Protein AF-A0A7S0TEA6-F1 (afdb_monomer_lite)

Radius of gyration: 38.06 Å; chains: 1; bounding box: 83×60×100 Å

pLDDT: mean 76.91, std 17.14, range [33.31, 94.44]

Secondary structure (DSSP, 8-state):
-----B-----SSTT----EEEEEEETSSGGG-EEEEEEEEEEEEEE--TTS--EEEEEEEEPTTSSS--EEEEEEEEETTEEEEEEEEE--TTS-PPPHHHHHHHHHHHHHHHHHHHHHHHHHHHHHHHHHHHHHHHHHHHHHHHHHHHHHHHHHHHHHHHHHHHHHHHH-TTTTT------PPPS--------

Organism: NCBI:txid267567

Structure (mmCIF, N/CA/C/O backbone):
data_AF-A0A7S0TEA6-F1
#
_entry.id   AF-A0A7S0TEA6-F1
#
loop_
_atom_site.group_PDB
_atom_site.id
_atom_site.type_symbol
_atom_site.label_atom_id
_atom_site.label_alt_id
_atom_site.label_comp_id
_atom_site.label_asym_id
_atom_site.label_entity_id
_atom_site.label_seq_id
_atom_site.pdbx_PDB_ins_code
_atom_site.Cartn_x
_atom_site.Cartn_y
_atom_site.Cartn_z
_atom_site.occupancy
_atom_site.B_iso_or_equiv
_atom_site.auth_seq_id
_atom_site.auth_comp_id
_atom_site.auth_asym_id
_atom_site.auth_atom_id
_atom_site.pdbx_PDB_model_num
ATOM 1 N N . PHE A 1 1 ? 2.518 -8.206 6.504 1.00 40.09 1 PHE A N 1
ATOM 2 C CA . PHE A 1 1 ? 1.085 -8.523 6.423 1.00 40.09 1 PHE A CA 1
ATOM 3 C C . PHE A 1 1 ? 0.880 -9.404 5.199 1.00 40.09 1 PHE A C 1
ATOM 5 O O . PHE A 1 1 ? 1.393 -9.066 4.139 1.00 40.09 1 PHE A O 1
ATOM 12 N N . ARG A 1 2 ? 0.255 -10.574 5.345 1.00 33.31 2 ARG A N 1
ATOM 13 C CA . ARG A 1 2 ? -0.254 -11.345 4.205 1.00 33.31 2 ARG A CA 1
ATOM 14 C C . ARG A 1 2 ? -1.768 -11.294 4.356 1.00 33.31 2 ARG A C 1
ATOM 16 O O . ARG A 1 2 ? -2.292 -12.022 5.190 1.00 33.31 2 ARG A O 1
ATOM 23 N N . SER A 1 3 ? -2.429 -10.375 3.657 1.00 37.34 3 SER A N 1
ATOM 24 C CA . SER A 1 3 ? -3.865 -10.510 3.438 1.00 37.34 3 SER A CA 1
ATOM 25 C C . SER A 1 3 ? -4.054 -11.758 2.587 1.00 37.34 3 SER A C 1
ATOM 27 O O . SER A 1 3 ? -3.401 -11.929 1.557 1.00 37.34 3 SER A O 1
ATOM 29 N N . PHE A 1 4 ? -4.887 -12.668 3.065 1.00 43.47 4 PHE A N 1
ATOM 30 C CA . PHE A 1 4 ? -5.423 -13.734 2.241 1.00 43.47 4 PHE A CA 1
ATOM 31 C C . PHE A 1 4 ? -6.874 -13.347 2.015 1.00 43.47 4 PHE A C 1
ATOM 33 O O . PHE A 1 4 ? -7.636 -13.277 2.978 1.00 43.47 4 PHE A O 1
ATOM 40 N N . LEU A 1 5 ? -7.201 -13.016 0.769 1.00 41.78 5 LEU A N 1
ATOM 41 C CA . LEU A 1 5 ? -8.582 -12.906 0.336 1.00 41.78 5 LEU A CA 1
ATOM 42 C C . LEU A 1 5 ? -9.139 -14.326 0.370 1.00 41.78 5 LEU A C 1
ATOM 44 O O . LEU A 1 5 ? -8.645 -15.203 -0.344 1.00 41.78 5 LEU A O 1
ATOM 48 N N . VAL A 1 6 ? -10.067 -14.583 1.285 1.00 42.97 6 VAL A N 1
ATOM 49 C CA . VAL A 1 6 ? -10.737 -15.881 1.371 1.00 42.97 6 VAL A CA 1
ATOM 50 C C . VAL A 1 6 ? -12.059 -15.737 0.638 1.00 42.97 6 VAL A C 1
ATOM 52 O O . VAL A 1 6 ? -12.936 -15.011 1.093 1.00 42.97 6 VAL A O 1
ATOM 55 N N . ALA A 1 7 ? -12.183 -16.418 -0.501 1.00 40.31 7 ALA A N 1
ATOM 56 C CA . ALA A 1 7 ? -13.473 -16.625 -1.140 1.00 40.31 7 ALA A CA 1
ATOM 57 C C . ALA A 1 7 ? -14.311 -17.538 -0.233 1.00 40.31 7 ALA A C 1
ATOM 59 O O . ALA A 1 7 ? -13.861 -18.628 0.130 1.00 40.31 7 ALA A O 1
ATOM 60 N N . ALA A 1 8 ? -15.495 -17.084 0.175 1.00 45.00 8 ALA A N 1
ATOM 61 C CA . ALA A 1 8 ? -16.438 -17.924 0.898 1.00 45.00 8 ALA A CA 1
ATOM 62 C C . ALA A 1 8 ? -17.080 -18.914 -0.090 1.00 45.00 8 ALA A C 1
ATOM 64 O O . ALA A 1 8 ? -17.825 -18.513 -0.978 1.00 45.00 8 ALA A O 1
ATOM 65 N N . GLU A 1 9 ? -16.778 -20.207 0.042 1.00 40.62 9 GLU A N 1
ATOM 66 C CA . GLU A 1 9 ? -17.537 -21.261 -0.635 1.00 40.62 9 GLU A CA 1
ATOM 67 C C . GLU A 1 9 ? -18.823 -21.538 0.155 1.00 40.62 9 GLU A C 1
ATOM 69 O O . GLU A 1 9 ? -18.768 -22.077 1.262 1.00 40.62 9 GLU A O 1
ATOM 74 N N . GLY A 1 10 ? -19.974 -21.206 -0.435 1.00 43.69 10 GLY A N 1
ATOM 75 C CA . GLY A 1 10 ? -21.256 -21.819 -0.086 1.00 43.69 10 GLY A CA 1
ATOM 76 C C . GLY A 1 10 ? -22.375 -20.870 0.340 1.00 43.69 10 GLY A C 1
ATOM 77 O O . GLY A 1 10 ? -22.598 -20.673 1.530 1.00 43.69 10 GLY A O 1
ATOM 78 N N . SER A 1 11 ? -23.174 -20.433 -0.631 1.00 41.59 11 SER A N 1
ATOM 79 C CA . SER A 1 11 ? -24.639 -20.384 -0.532 1.00 41.59 11 SER A CA 1
ATOM 80 C C . SER A 1 11 ? -25.215 -20.284 -1.943 1.00 41.59 11 SER A C 1
ATOM 82 O O . SER A 1 11 ? -24.703 -19.520 -2.752 1.00 41.59 11 SER A O 1
ATOM 84 N N . ASP A 1 12 ? -26.234 -21.094 -2.236 1.00 50.62 12 ASP A N 1
ATOM 85 C CA . ASP A 1 12 ? -26.937 -21.214 -3.524 1.00 50.62 12 ASP A CA 1
ATOM 86 C C . ASP A 1 12 ? -27.771 -19.960 -3.880 1.00 50.62 12 ASP A C 1
ATOM 88 O O . ASP A 1 12 ? -28.962 -20.053 -4.173 1.00 50.62 12 ASP A O 1
ATOM 92 N N . GLU A 1 13 ? -27.158 -18.780 -3.853 1.00 47.91 13 GLU A N 1
ATOM 93 C CA . GLU A 1 13 ? -27.687 -17.555 -4.451 1.00 47.91 13 GLU A CA 1
ATOM 94 C C . GLU A 1 13 ? -26.556 -16.930 -5.279 1.00 47.91 13 GLU A C 1
ATOM 96 O O . GLU A 1 13 ? -25.477 -16.626 -4.771 1.00 47.91 13 GLU A O 1
ATOM 101 N N . GLU A 1 14 ? -26.771 -16.850 -6.593 1.00 47.19 14 GLU A N 1
ATOM 102 C CA . GLU A 1 14 ? -25.860 -16.204 -7.536 1.00 47.19 14 GLU A CA 1
ATOM 103 C C . GLU A 1 14 ? -25.646 -14.739 -7.091 1.00 47.19 14 GLU A C 1
ATOM 105 O O . GLU A 1 14 ? -26.607 -13.978 -7.040 1.00 47.19 14 GLU A O 1
ATOM 110 N N . ASP A 1 15 ? -24.390 -14.387 -6.774 1.00 44.16 15 ASP A N 1
ATOM 111 C CA . ASP A 1 15 ? -23.823 -13.028 -6.604 1.00 44.16 15 ASP A CA 1
ATOM 112 C C . ASP A 1 15 ? -23.515 -12.437 -5.205 1.00 44.16 15 ASP A C 1
ATOM 114 O O . ASP A 1 15 ? -23.199 -11.254 -5.138 1.00 44.16 15 ASP A O 1
ATOM 118 N N . ASP A 1 16 ? -23.404 -13.208 -4.115 1.00 46.94 16 ASP A N 1
ATOM 119 C CA . ASP A 1 16 ? -22.869 -12.666 -2.838 1.00 46.94 16 ASP A CA 1
ATOM 120 C C . ASP A 1 16 ? -21.504 -13.263 -2.437 1.00 46.94 16 ASP A C 1
ATOM 122 O O . ASP A 1 16 ? -21.322 -13.877 -1.382 1.00 46.94 16 ASP A O 1
ATOM 126 N N . VAL A 1 17 ? -20.478 -13.053 -3.272 1.00 50.31 17 VAL A N 1
ATOM 127 C CA . VAL A 1 17 ? -19.085 -13.243 -2.830 1.00 50.31 17 VAL A CA 1
ATOM 128 C C . VAL A 1 17 ? -18.689 -12.045 -1.968 1.00 50.31 17 VAL A C 1
ATOM 130 O O . VAL A 1 17 ? -18.215 -11.029 -2.469 1.00 50.31 17 VAL A O 1
ATOM 133 N N . VAL A 1 18 ? -18.862 -12.160 -0.650 1.00 58.41 18 VAL A N 1
ATOM 134 C CA . VAL A 1 18 ? -18.347 -11.153 0.287 1.00 58.41 18 VAL A CA 1
ATOM 135 C C . VAL A 1 18 ? -16.835 -11.321 0.391 1.00 58.41 18 VAL A C 1
ATOM 137 O O . VAL A 1 18 ? -16.339 -12.265 1.011 1.00 58.41 18 VAL A O 1
ATOM 140 N N . GLU A 1 19 ? -16.088 -10.411 -0.231 1.00 65.69 19 GLU A N 1
ATOM 141 C CA . GLU A 1 19 ? -14.635 -10.377 -0.121 1.00 65.69 19 GLU A CA 1
ATOM 142 C C . GLU A 1 19 ? -14.231 -10.204 1.355 1.00 65.69 19 GLU A C 1
ATOM 144 O O . GLU A 1 19 ? -14.609 -9.249 2.037 1.00 65.69 19 GLU A O 1
ATOM 149 N N . GLY A 1 20 ? -13.510 -11.191 1.888 1.00 74.88 20 GLY A N 1
ATOM 150 C CA . GLY A 1 20 ? -13.099 -11.243 3.287 1.00 74.88 20 GLY A CA 1
ATOM 151 C C . GLY A 1 20 ? -11.593 -11.083 3.446 1.00 74.88 20 GLY A C 1
ATOM 152 O O . GLY A 1 20 ? -10.808 -11.575 2.634 1.00 74.88 20 GLY A O 1
ATOM 153 N N . ALA A 1 21 ? -11.176 -10.451 4.538 1.00 83.06 21 ALA A N 1
ATOM 154 C CA . ALA A 1 21 ? -9.780 -10.335 4.931 1.00 83.06 21 ALA A CA 1
ATOM 155 C C . ALA A 1 21 ? -9.561 -10.912 6.333 1.00 83.06 21 ALA A C 1
ATOM 157 O O . ALA A 1 21 ? -10.417 -10.852 7.208 1.00 83.06 21 ALA A O 1
ATOM 158 N N . LEU A 1 22 ? -8.372 -11.464 6.564 1.00 86.06 22 LEU A N 1
ATOM 159 C CA . LEU A 1 22 ? -7.955 -11.958 7.874 1.00 86.06 22 LEU A CA 1
ATOM 160 C C . LEU A 1 22 ? -6.719 -11.189 8.326 1.00 86.06 22 LEU A C 1
ATOM 162 O O . LEU A 1 22 ? -5.684 -11.216 7.654 1.00 86.06 22 LEU A O 1
ATOM 166 N N . MET A 1 23 ? -6.798 -10.539 9.485 1.00 86.69 23 MET A N 1
ATOM 167 C CA . MET A 1 23 ? -5.621 -10.004 10.159 1.00 86.69 23 MET A CA 1
ATOM 168 C C . MET A 1 23 ? -5.128 -11.014 11.191 1.00 86.69 23 MET A C 1
ATOM 170 O O . MET A 1 23 ? -5.863 -11.455 12.066 1.00 86.69 23 MET A O 1
ATOM 174 N N . VAL A 1 24 ? -3.837 -11.335 11.130 1.00 89.50 24 VAL A N 1
ATOM 175 C CA . VAL A 1 24 ? -3.177 -12.180 12.128 1.00 89.50 24 VAL A CA 1
ATOM 176 C C . VAL A 1 24 ? -2.095 -11.369 12.818 1.00 89.50 24 VAL A C 1
ATOM 178 O O . VAL A 1 24 ? -1.150 -10.915 12.168 1.00 89.50 24 VAL A O 1
ATOM 181 N N . MET A 1 25 ? -2.208 -11.200 14.136 1.00 87.44 25 MET A N 1
ATOM 182 C CA . MET A 1 25 ? -1.251 -10.408 14.904 1.00 87.44 25 MET A CA 1
ATOM 183 C C . MET A 1 25 ? -0.902 -11.051 16.245 1.00 87.44 25 MET A C 1
ATOM 185 O O . MET A 1 25 ? -1.748 -11.601 16.949 1.00 87.44 25 MET A O 1
ATOM 189 N N . LYS A 1 26 ? 0.379 -10.978 16.616 1.00 86.06 26 LYS A N 1
ATOM 190 C CA . LYS A 1 26 ? 0.853 -11.383 17.943 1.00 86.06 26 LYS A CA 1
ATOM 191 C C . LYS A 1 26 ? 0.300 -10.424 18.999 1.00 86.06 26 LYS A C 1
ATOM 193 O O . LYS A 1 26 ? 0.273 -9.225 18.751 1.00 86.06 26 LYS A O 1
ATOM 198 N N . MET A 1 27 ? -0.052 -10.936 20.179 1.00 87.56 27 MET A N 1
ATOM 199 C CA . MET A 1 27 ? -0.657 -10.185 21.295 1.00 87.56 27 MET A CA 1
ATOM 200 C C . MET A 1 27 ? -2.113 -9.763 21.083 1.00 87.56 27 MET A C 1
ATOM 202 O O . MET A 1 27 ? -2.674 -9.135 21.974 1.00 87.56 27 MET A O 1
ATOM 206 N N . LEU A 1 28 ? -2.718 -10.110 19.944 1.00 87.19 28 LEU A N 1
ATOM 207 C CA . LEU A 1 28 ? -4.145 -9.900 19.718 1.00 87.19 28 LEU A CA 1
ATOM 208 C C . LEU A 1 28 ? -4.994 -10.993 20.379 1.00 87.19 28 LEU A C 1
ATOM 210 O O . LEU A 1 28 ? -6.088 -10.710 20.838 1.00 87.19 28 LEU A O 1
ATOM 214 N N . GLY A 1 29 ? -4.474 -12.221 20.455 1.00 84.62 29 GLY A N 1
ATOM 215 C CA . GLY A 1 29 ? -5.158 -13.340 21.096 1.00 84.62 29 GLY A CA 1
ATOM 216 C C . GLY A 1 29 ? -4.854 -13.448 22.588 1.00 84.62 29 GLY A C 1
ATOM 217 O O . GLY A 1 29 ? -3.884 -12.876 23.099 1.00 84.62 29 GLY A O 1
ATOM 218 N N . ASP A 1 30 ? -5.650 -14.265 23.273 1.00 80.62 30 ASP A N 1
ATOM 219 C CA . ASP A 1 30 ? -5.529 -14.481 24.712 1.00 80.62 30 ASP A CA 1
ATOM 220 C C . ASP A 1 30 ? -4.130 -14.953 25.132 1.00 80.62 30 ASP A C 1
ATOM 222 O O . ASP A 1 30 ? -3.440 -15.700 24.427 1.00 80.62 30 ASP A O 1
ATOM 226 N N . PHE A 1 31 ? -3.713 -14.535 26.330 1.00 80.19 31 PHE A N 1
ATOM 227 C CA . PHE A 1 31 ? -2.440 -14.924 26.951 1.00 80.19 31 PHE A CA 1
ATOM 228 C C . PHE A 1 31 ? -1.195 -14.607 26.099 1.00 80.19 31 PHE A C 1
ATOM 230 O O . PHE A 1 31 ? -0.211 -15.347 26.119 1.00 80.19 31 PHE A O 1
ATOM 237 N N . GLY A 1 32 ? -1.228 -13.510 25.333 1.00 78.69 32 GLY A N 1
ATOM 238 C CA . GLY A 1 32 ? -0.095 -13.062 24.513 1.00 78.69 32 GLY A CA 1
ATOM 239 C C . GLY A 1 32 ? 0.167 -13.933 23.280 1.00 78.69 32 GLY A C 1
ATOM 240 O O . GLY A 1 32 ? 1.256 -13.888 22.699 1.00 78.69 32 GLY A O 1
ATOM 241 N N . ARG A 1 33 ? -0.816 -14.747 22.882 1.00 87.81 33 ARG A N 1
ATOM 242 C CA . ARG A 1 33 ? -0.759 -15.574 21.675 1.00 87.81 33 ARG A CA 1
ATOM 243 C C . ARG A 1 33 ? -1.083 -14.741 20.433 1.00 87.81 33 ARG A C 1
ATOM 245 O O . ARG A 1 33 ? -1.339 -13.538 20.496 1.00 87.81 33 ARG A O 1
ATOM 252 N N . TYR A 1 34 ? -1.011 -15.381 19.273 1.00 89.31 34 TYR A N 1
ATOM 253 C CA . TYR A 1 34 ? -1.529 -14.789 18.045 1.00 89.31 34 TYR A CA 1
ATOM 254 C C . TYR A 1 34 ? -3.056 -14.759 18.099 1.00 89.31 34 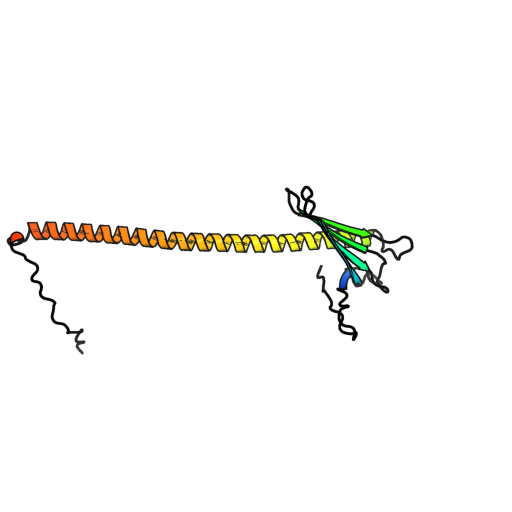TYR A C 1
ATOM 256 O O . TYR A 1 34 ? -3.675 -15.746 18.489 1.00 89.31 34 TYR A O 1
ATOM 264 N N . GLY A 1 35 ? -3.633 -13.624 17.718 1.00 88.31 35 GLY A N 1
ATOM 265 C CA . GLY A 1 35 ? -5.060 -13.473 17.467 1.00 88.31 35 GLY A CA 1
ATOM 266 C C . GLY A 1 35 ? -5.315 -13.438 15.969 1.00 88.31 35 GLY A C 1
ATOM 267 O O . GLY A 1 35 ? -4.468 -12.975 15.198 1.00 88.31 35 GLY A O 1
ATOM 268 N N . ILE A 1 36 ? -6.473 -13.959 15.585 1.00 89.31 36 ILE A N 1
ATOM 269 C CA . ILE A 1 36 ? -6.994 -13.911 14.224 1.00 89.31 36 ILE A CA 1
ATOM 270 C C . ILE A 1 36 ? -8.231 -13.025 14.269 1.00 89.31 36 ILE A C 1
ATOM 272 O O . ILE A 1 36 ? -9.178 -13.348 14.983 1.00 89.31 36 ILE A O 1
ATOM 276 N N . GLU A 1 37 ? -8.192 -11.928 13.524 1.00 90.88 37 GLU A N 1
ATOM 277 C CA . GLU A 1 37 ? -9.309 -11.015 13.335 1.00 90.88 37 GLU A CA 1
ATOM 278 C C . GLU A 1 37 ? -9.923 -11.248 11.953 1.00 90.88 37 GLU A C 1
ATOM 280 O O . GLU A 1 37 ? -9.272 -10.952 10.942 1.00 90.88 37 GLU A O 1
ATOM 285 N N . PRO A 1 38 ? -11.143 -11.797 11.880 1.00 89.38 38 PRO A N 1
ATOM 286 C CA . PRO A 1 38 ? -11.892 -11.854 10.638 1.00 89.38 38 PRO A CA 1
ATOM 287 C C . PRO A 1 38 ? -12.468 -10.473 10.315 1.00 89.38 38 PRO A C 1
ATOM 289 O O . PRO A 1 38 ? -13.053 -9.809 11.170 1.00 89.38 38 PRO A O 1
ATOM 292 N N . MET A 1 39 ? -12.314 -10.048 9.069 1.00 89.38 39 MET A N 1
ATOM 293 C CA . MET A 1 39 ? -12.804 -8.774 8.559 1.00 89.38 39 MET A CA 1
ATOM 294 C C . MET A 1 39 ? -13.562 -9.007 7.250 1.00 89.38 39 MET A C 1
ATOM 296 O O . MET A 1 39 ? -13.194 -9.878 6.462 1.00 89.38 39 MET A O 1
ATOM 300 N N . CYS A 1 40 ? -14.604 -8.226 7.005 1.00 89.12 40 CYS A N 1
ATOM 301 C CA . CYS A 1 40 ? -15.278 -8.152 5.716 1.00 89.12 40 CYS A CA 1
ATOM 302 C C . CYS A 1 40 ? -14.902 -6.857 5.009 1.00 89.12 40 CYS A C 1
ATOM 304 O O . CYS A 1 40 ? -14.712 -5.817 5.645 1.00 89.12 40 CYS A O 1
ATOM 306 N N . PHE A 1 41 ? -14.790 -6.927 3.689 1.00 88.06 41 PHE A N 1
ATOM 307 C CA . PHE A 1 41 ? -14.751 -5.742 2.856 1.00 88.06 41 PHE A CA 1
ATOM 308 C C . PHE A 1 41 ? -16.004 -4.901 3.106 1.00 88.06 41 PHE A C 1
ATOM 310 O O . PHE A 1 41 ? -17.104 -5.437 3.262 1.00 88.06 41 PHE A O 1
ATOM 317 N N . SER A 1 42 ? -15.823 -3.585 3.173 1.00 86.62 42 SER A N 1
ATOM 318 C CA . SER A 1 42 ? -16.931 -2.659 3.352 1.00 86.62 42 SER A CA 1
ATOM 319 C C . SER A 1 42 ? -17.191 -1.814 2.126 1.00 86.62 42 SER A C 1
ATOM 321 O O . SER A 1 42 ? -18.318 -1.767 1.648 1.00 86.62 42 SER A O 1
ATOM 323 N N . TYR A 1 43 ? -16.183 -1.063 1.700 1.00 86.69 43 TYR A N 1
ATOM 324 C CA . TYR A 1 43 ? -16.293 -0.139 0.590 1.00 86.69 43 TYR A CA 1
ATOM 325 C C . TYR A 1 43 ? -14.910 0.172 0.039 1.00 86.69 43 TYR A C 1
ATOM 327 O O . TYR A 1 43 ? -13.892 0.094 0.737 1.00 86.69 43 TYR A O 1
ATOM 335 N N . GLU A 1 44 ? -14.923 0.581 -1.216 1.00 87.19 44 GLU A N 1
ATOM 336 C CA . GLU A 1 44 ? -13.792 1.118 -1.943 1.00 87.19 44 GLU A CA 1
ATOM 337 C C . GLU A 1 44 ? -14.234 2.463 -2.519 1.00 87.19 44 GLU A C 1
ATOM 339 O O . GLU A 1 44 ? -15.337 2.583 -3.055 1.00 87.19 44 GLU A O 1
ATOM 344 N N . LEU A 1 45 ? -13.413 3.487 -2.320 1.00 84.94 45 LEU A N 1
ATOM 345 C CA . LEU A 1 45 ? -13.618 4.823 -2.861 1.00 84.94 45 LEU A CA 1
ATOM 346 C C . LEU A 1 45 ? -12.418 5.155 -3.739 1.00 84.94 45 LEU A C 1
ATOM 348 O O . LEU A 1 45 ? -11.273 5.105 -3.283 1.00 84.94 45 LEU A O 1
ATOM 352 N N . GLU A 1 46 ? -12.706 5.505 -4.984 1.00 82.00 46 GLU A N 1
ATOM 353 C CA . GLU A 1 46 ? -11.759 6.090 -5.923 1.00 82.00 46 GLU A CA 1
ATOM 354 C C . GLU A 1 46 ? -12.247 7.498 -6.232 1.00 82.00 46 GLU A C 1
ATOM 356 O O . GLU A 1 46 ? -13.271 7.681 -6.889 1.00 82.00 46 GLU A O 1
ATOM 361 N N . GLU A 1 47 ? -11.547 8.490 -5.691 1.00 70.19 47 GLU A N 1
ATOM 362 C CA . GLU A 1 47 ? -11.829 9.894 -5.964 1.00 70.19 47 GLU A CA 1
ATOM 363 C C . GLU A 1 47 ? -10.838 10.384 -7.027 1.00 70.19 47 GLU A C 1
ATOM 365 O O . GLU A 1 47 ? -9.647 10.573 -6.765 1.00 70.19 47 GLU A O 1
ATOM 370 N N . GLU A 1 48 ? -11.353 10.542 -8.248 1.00 59.94 48 GLU A N 1
ATOM 371 C CA . GLU A 1 48 ? -10.721 11.262 -9.355 1.00 59.94 48 GLU A CA 1
ATOM 372 C C . GLU A 1 48 ? -11.429 12.618 -9.510 1.00 59.94 48 GLU A C 1
ATOM 374 O O . GLU A 1 48 ? -12.282 12.788 -10.382 1.00 59.94 48 GLU A O 1
ATOM 379 N N . GLU A 1 49 ? -11.132 13.588 -8.644 1.00 60.28 49 GLU A N 1
ATOM 380 C CA . GLU A 1 49 ? -11.496 14.982 -8.932 1.00 60.28 49 GLU A CA 1
ATOM 381 C C . GLU A 1 49 ? -10.408 15.616 -9.813 1.00 60.28 49 GLU A C 1
ATOM 383 O O . GLU A 1 49 ? -9.219 15.403 -9.588 1.00 60.28 49 GLU A O 1
ATOM 388 N N . GLU A 1 50 ? -10.809 16.375 -10.845 1.00 57.78 50 GLU A N 1
ATOM 389 C CA . GLU A 1 50 ? -9.916 16.892 -11.906 1.00 57.78 50 GLU A CA 1
ATOM 390 C C . GLU A 1 50 ? -8.736 17.747 -11.392 1.00 57.78 50 GLU A C 1
ATOM 392 O O . GLU A 1 50 ? -7.762 17.914 -12.128 1.00 57.78 50 GLU A O 1
ATOM 397 N N . ASP A 1 51 ? -8.792 18.236 -10.147 1.00 60.28 51 ASP A N 1
ATOM 398 C CA . ASP A 1 51 ? -7.774 19.093 -9.523 1.00 60.28 51 ASP A CA 1
ATOM 399 C C . ASP A 1 51 ? -7.164 18.531 -8.214 1.00 60.28 51 ASP A C 1
ATOM 401 O O . ASP A 1 51 ? -6.234 19.145 -7.685 1.00 60.28 51 ASP A O 1
ATOM 405 N N . ASP A 1 52 ? -7.615 17.373 -7.710 1.00 61.53 52 ASP A N 1
ATOM 406 C CA . ASP A 1 52 ? -7.147 16.797 -6.435 1.00 61.53 52 ASP A CA 1
ATOM 407 C C . ASP A 1 52 ? -6.303 15.518 -6.632 1.00 61.53 52 ASP A C 1
ATOM 409 O O . ASP A 1 52 ? -6.429 14.806 -7.635 1.00 61.53 52 ASP A O 1
ATOM 413 N N . PRO A 1 53 ? -5.376 15.213 -5.702 1.00 62.78 53 PRO A N 1
ATOM 414 C CA . PRO A 1 53 ? -4.528 14.035 -5.808 1.00 62.78 53 PRO A CA 1
ATOM 415 C C . PRO A 1 53 ? -5.375 12.761 -5.789 1.00 62.78 53 PRO A C 1
ATOM 417 O O . PRO A 1 53 ? -6.207 12.570 -4.901 1.00 62.78 53 PRO A O 1
ATOM 420 N N . MET A 1 54 ? -5.105 11.866 -6.750 1.00 64.06 54 MET A N 1
ATOM 421 C CA . MET A 1 54 ? -5.741 10.550 -6.846 1.00 64.06 54 MET A CA 1
ATOM 422 C C . MET A 1 54 ? -5.722 9.875 -5.475 1.00 64.06 54 MET A C 1
ATOM 424 O O . MET A 1 54 ? -4.654 9.487 -4.975 1.00 64.06 54 MET A O 1
ATOM 428 N N . THR A 1 55 ? -6.911 9.734 -4.896 1.00 77.44 55 THR A N 1
ATOM 429 C CA . THR A 1 55 ? -7.098 9.127 -3.586 1.00 77.44 55 THR A CA 1
ATOM 430 C C . THR A 1 55 ? -7.827 7.811 -3.766 1.00 77.44 55 THR A C 1
ATOM 432 O O . THR A 1 55 ? -8.973 7.755 -4.206 1.00 77.44 55 THR A O 1
ATOM 435 N N . HIS A 1 56 ? -7.137 6.731 -3.417 1.00 86.81 56 HIS A N 1
ATOM 436 C CA . HIS A 1 56 ? -7.689 5.388 -3.430 1.00 86.81 56 HIS A CA 1
ATOM 437 C C . HIS A 1 56 ? -7.839 4.901 -1.995 1.00 86.81 56 HIS A C 1
ATOM 439 O O . HIS A 1 56 ? -6.872 4.868 -1.225 1.00 86.81 56 HIS A O 1
ATOM 445 N N . CYS A 1 57 ? -9.053 4.530 -1.618 1.00 88.75 57 CYS A N 1
ATOM 446 C CA . CYS A 1 57 ? -9.388 4.167 -0.258 1.00 88.75 57 CYS A CA 1
ATOM 447 C C . CYS A 1 57 ? -10.135 2.838 -0.206 1.00 88.75 57 CYS A C 1
ATOM 449 O O . CYS A 1 57 ? -11.167 2.682 -0.839 1.00 88.75 57 CYS A O 1
ATOM 451 N N . VAL A 1 58 ? -9.680 1.928 0.652 1.00 90.62 58 VAL A N 1
ATOM 452 C CA . VAL A 1 58 ? -10.324 0.635 0.905 1.00 90.62 58 VAL A CA 1
ATOM 453 C C . VAL A 1 58 ? -10.576 0.480 2.398 1.00 90.62 58 VAL A C 1
ATOM 455 O O . VAL A 1 58 ? -9.659 0.658 3.204 1.00 90.62 58 VAL A O 1
ATOM 458 N N . ALA A 1 59 ? -11.796 0.116 2.783 1.00 91.69 59 ALA A N 1
ATOM 459 C CA . ALA A 1 59 ? -12.175 -0.079 4.178 1.00 91.69 59 ALA A CA 1
ATOM 460 C C . ALA A 1 59 ? -12.708 -1.487 4.456 1.00 91.69 59 ALA A C 1
ATOM 462 O O . ALA A 1 59 ? -13.415 -2.087 3.644 1.00 91.69 59 ALA A O 1
ATOM 463 N N . TYR A 1 60 ? -12.390 -1.989 5.648 1.00 92.31 60 TYR A N 1
ATOM 464 C CA . TYR A 1 60 ? -12.811 -3.293 6.144 1.00 92.31 60 TYR A CA 1
ATOM 465 C C . TYR A 1 60 ? -13.466 -3.162 7.514 1.00 92.31 60 TYR A C 1
ATOM 467 O O . TYR A 1 60 ? -12.915 -2.512 8.400 1.00 92.31 60 TYR A O 1
ATOM 475 N N . HIS A 1 61 ? -14.583 -3.851 7.722 1.00 92.50 61 HIS A N 1
ATOM 476 C CA . HIS A 1 61 ? -15.223 -3.973 9.029 1.00 92.50 61 HIS A CA 1
ATOM 477 C C . HIS A 1 61 ? -14.825 -5.281 9.708 1.00 92.50 61 HIS A C 1
ATOM 479 O O . HIS A 1 61 ? -14.716 -6.326 9.071 1.00 92.50 61 HIS A O 1
ATOM 485 N N . THR A 1 62 ? -14.633 -5.254 11.022 1.00 92.25 62 THR A N 1
ATOM 486 C CA . THR A 1 62 ? -14.455 -6.476 11.818 1.00 92.25 62 THR A CA 1
ATOM 487 C C . THR A 1 62 ? -15.745 -7.289 11.865 1.00 92.25 62 THR A C 1
ATOM 489 O O . THR A 1 62 ? -16.827 -6.738 12.082 1.00 92.25 62 THR A O 1
ATOM 492 N N . LEU A 1 63 ? -15.633 -8.609 11.738 1.00 87.62 63 LEU A N 1
ATOM 493 C CA . LEU A 1 63 ? -16.766 -9.521 11.853 1.00 87.62 63 LEU A CA 1
ATOM 494 C C . LEU A 1 63 ? -17.035 -9.923 13.308 1.00 87.62 63 LEU A C 1
ATOM 496 O O . LEU A 1 63 ? -16.154 -9.945 14.173 1.00 87.62 63 LEU A O 1
ATOM 500 N N . LYS A 1 64 ? -18.286 -10.309 13.578 1.00 84.38 64 LYS A N 1
ATOM 501 C CA . LYS A 1 64 ? -18.702 -10.792 14.898 1.00 84.38 64 LYS A CA 1
ATOM 502 C C . LYS A 1 64 ? -17.850 -11.990 15.327 1.00 84.38 64 LYS A C 1
ATOM 504 O O . LYS A 1 64 ? -17.648 -12.928 14.564 1.00 84.38 64 LYS A O 1
ATOM 509 N N . GLY A 1 65 ? -17.415 -11.979 16.586 1.00 81.94 65 GLY A N 1
ATOM 510 C CA . GLY A 1 65 ? -16.542 -13.022 17.137 1.00 81.94 65 GLY A CA 1
ATOM 511 C C . GLY A 1 65 ? -15.047 -12.722 17.003 1.00 81.94 65 GLY A C 1
ATOM 512 O O . GLY A 1 65 ? -14.245 -13.515 17.490 1.00 81.94 65 GLY A O 1
ATOM 513 N N . GLY A 1 66 ? -14.678 -11.578 16.416 1.00 86.25 66 GLY A N 1
ATOM 514 C CA . GLY A 1 66 ? -13.322 -11.032 16.462 1.00 86.25 66 GLY A CA 1
ATOM 515 C C . GLY A 1 66 ? -12.896 -10.539 17.852 1.00 86.25 66 GLY A C 1
ATOM 516 O O . GLY A 1 66 ? -13.692 -10.542 18.802 1.00 86.25 66 GLY A O 1
ATOM 517 N N . HIS A 1 67 ? -11.635 -10.129 17.975 1.00 90.56 67 HIS A N 1
ATOM 518 C CA . HIS A 1 67 ? -11.006 -9.624 19.202 1.00 90.56 67 HIS A CA 1
ATOM 519 C C . HIS A 1 67 ? -11.383 -8.170 19.494 1.00 90.56 67 HIS A C 1
ATOM 521 O O . HIS A 1 67 ? -11.356 -7.764 20.656 1.00 90.56 67 HIS A O 1
ATOM 527 N N . PHE A 1 68 ? -11.760 -7.393 18.479 1.00 92.19 68 PHE A N 1
ATOM 528 C CA . PHE A 1 68 ? -12.268 -6.033 18.644 1.00 92.19 68 PHE A CA 1
ATOM 529 C C . PHE A 1 68 ? -13.390 -5.740 17.650 1.00 92.19 68 PHE A C 1
ATOM 531 O O . PHE A 1 68 ? -13.610 -6.489 16.706 1.00 92.19 68 PHE A O 1
ATOM 538 N N . ASP A 1 69 ? -14.121 -4.657 17.892 1.00 92.94 69 ASP A N 1
ATOM 539 C CA . ASP A 1 69 ? -15.128 -4.157 16.966 1.00 92.94 69 ASP A CA 1
ATOM 540 C C . ASP A 1 69 ? -14.607 -2.847 16.358 1.00 92.94 69 ASP A C 1
ATOM 542 O O . ASP A 1 69 ? -14.172 -1.954 17.089 1.00 92.94 69 ASP A O 1
ATOM 546 N N . GLY A 1 70 ? -14.612 -2.720 15.033 1.00 92.94 70 GLY A N 1
ATOM 547 C CA . GLY A 1 70 ? -14.107 -1.528 14.361 1.00 92.94 70 GLY A CA 1
ATOM 548 C C . GLY A 1 70 ? -14.081 -1.595 12.838 1.00 92.94 70 GLY A C 1
ATOM 549 O O . GLY A 1 70 ? -14.451 -2.590 12.217 1.00 92.94 70 GLY A O 1
ATOM 550 N N . GLU A 1 71 ? -13.610 -0.500 12.254 1.00 92.69 71 GLU A N 1
ATOM 551 C CA . GLU A 1 71 ? -13.302 -0.347 10.837 1.00 92.69 71 GLU A CA 1
ATOM 552 C C . GLU A 1 71 ? -11.798 -0.088 10.677 1.00 92.69 71 GLU A C 1
ATOM 554 O O . GLU A 1 71 ? -11.211 0.723 11.400 1.00 92.69 71 GLU A O 1
ATOM 559 N N . VAL A 1 72 ? -11.170 -0.775 9.726 1.00 92.94 72 VAL A N 1
ATOM 560 C CA . VAL A 1 72 ? -9.802 -0.511 9.281 1.00 92.94 72 VAL A CA 1
ATOM 561 C C . VAL A 1 72 ? -9.862 0.081 7.880 1.00 92.94 72 VAL A C 1
ATOM 563 O O . VAL A 1 72 ? -10.228 -0.603 6.927 1.00 92.94 72 VAL A O 1
ATOM 566 N N . LYS A 1 73 ? -9.470 1.347 7.762 1.00 93.00 73 LYS A N 1
ATOM 567 C CA . LYS A 1 73 ? -9.434 2.107 6.513 1.00 93.00 73 LYS A CA 1
ATOM 568 C C . LYS A 1 73 ? -7.993 2.262 6.039 1.00 93.00 73 LYS A C 1
ATOM 570 O O . LYS A 1 73 ? -7.129 2.701 6.799 1.00 93.00 73 LYS A O 1
ATOM 575 N N . PHE A 1 74 ? -7.745 1.928 4.782 1.00 91.88 74 PHE A N 1
ATOM 576 C CA . PHE A 1 74 ? -6.491 2.145 4.072 1.00 91.88 74 PHE A CA 1
ATOM 577 C C . PHE A 1 74 ? -6.724 3.233 3.035 1.00 91.88 74 PHE A C 1
ATOM 579 O O . PHE A 1 74 ? -7.548 3.048 2.152 1.00 91.88 74 PHE A O 1
ATOM 586 N N . ALA A 1 75 ? -6.009 4.346 3.129 1.00 91.19 75 ALA A N 1
ATOM 587 C CA . ALA A 1 75 ? -6.048 5.416 2.144 1.00 91.19 75 ALA A CA 1
ATOM 588 C C . ALA A 1 75 ? -4.658 5.601 1.532 1.00 91.19 75 ALA A C 1
ATOM 590 O O . ALA A 1 75 ? -3.641 5.615 2.233 1.00 91.19 75 ALA A O 1
ATOM 591 N N . LEU A 1 76 ? -4.630 5.705 0.212 1.00 89.75 76 LEU A N 1
ATOM 592 C CA . LEU A 1 76 ? -3.450 5.920 -0.602 1.00 89.75 76 LEU A CA 1
ATOM 593 C C . LEU A 1 76 ? -3.663 7.203 -1.383 1.00 89.75 76 LEU A C 1
ATOM 595 O O . LEU A 1 76 ? -4.609 7.300 -2.155 1.00 89.75 76 LEU A O 1
ATOM 599 N N . GLU A 1 77 ? -2.763 8.153 -1.192 1.00 88.38 77 GLU A N 1
ATOM 600 C CA . GLU A 1 77 ? -2.786 9.429 -1.895 1.00 88.38 77 GLU A CA 1
ATOM 601 C C . GLU A 1 77 ? -1.496 9.552 -2.702 1.00 88.38 77 GLU A C 1
ATOM 603 O O . GLU A 1 77 ? -0.388 9.379 -2.172 1.00 88.38 77 GLU A O 1
ATOM 608 N N . GLN A 1 78 ? -1.630 9.798 -4.004 1.00 84.06 78 GLN A N 1
ATOM 609 C CA . GLN A 1 78 ? -0.484 10.052 -4.865 1.00 84.06 78 GLN A CA 1
ATOM 610 C C . GLN A 1 78 ? -0.199 11.554 -4.923 1.00 84.06 78 GLN A C 1
ATOM 612 O O . GLN A 1 78 ? -0.939 12.312 -5.539 1.00 84.06 78 GLN A O 1
ATOM 617 N N . THR A 1 79 ? 0.917 11.969 -4.329 1.00 84.31 79 THR A N 1
ATOM 618 C CA . THR A 1 79 ? 1.392 13.356 -4.326 1.00 84.31 79 THR A CA 1
ATOM 619 C C . THR A 1 79 ? 2.582 13.533 -5.275 1.00 84.31 79 THR A C 1
ATOM 621 O O . THR A 1 79 ? 3.165 12.560 -5.766 1.00 84.31 79 THR A O 1
ATOM 624 N N . GLU A 1 80 ? 2.991 14.780 -5.533 1.00 81.31 80 GLU A N 1
ATOM 625 C CA . GLU A 1 80 ? 4.188 15.073 -6.342 1.00 81.31 80 GLU A CA 1
ATOM 626 C C . GLU A 1 80 ? 5.468 14.448 -5.756 1.00 81.31 80 GLU A C 1
ATOM 628 O O . GLU A 1 80 ? 6.372 14.042 -6.490 1.00 81.31 80 GLU A O 1
ATOM 633 N N . GLU A 1 81 ? 5.538 14.339 -4.427 1.00 82.62 81 GLU A N 1
ATOM 634 C CA . GLU A 1 81 ? 6.696 13.813 -3.699 1.00 82.62 81 GLU A CA 1
ATOM 635 C C . GLU A 1 81 ? 6.697 12.279 -3.588 1.00 82.62 81 GLU A C 1
ATOM 637 O O . GLU A 1 81 ? 7.743 11.676 -3.318 1.00 82.62 81 GLU A O 1
ATOM 642 N N . GLY A 1 82 ? 5.556 11.617 -3.812 1.00 83.38 82 GLY A N 1
ATOM 643 C CA . GLY A 1 82 ? 5.465 10.163 -3.760 1.00 83.38 82 GLY A CA 1
ATOM 644 C C . GLY A 1 82 ? 4.072 9.622 -3.457 1.00 83.38 82 GLY A C 1
ATOM 645 O O . GLY A 1 82 ? 3.062 10.139 -3.910 1.00 83.38 82 GLY A O 1
ATOM 646 N N . ILE A 1 83 ? 4.033 8.507 -2.727 1.00 84.88 83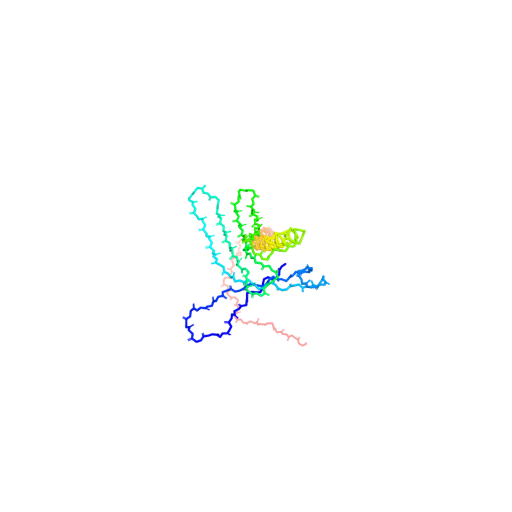 ILE A N 1
ATOM 647 C CA . ILE A 1 83 ? 2.787 7.859 -2.303 1.00 84.88 83 ILE A CA 1
ATOM 648 C C . ILE A 1 83 ? 2.701 7.993 -0.789 1.00 84.88 83 ILE A C 1
ATOM 650 O O . ILE A 1 83 ? 3.585 7.504 -0.076 1.00 84.88 83 ILE A O 1
ATOM 654 N N . VAL A 1 84 ? 1.637 8.625 -0.309 1.00 89.38 84 VAL A N 1
ATOM 655 C CA . VAL A 1 84 ? 1.310 8.716 1.111 1.00 89.38 84 VAL A CA 1
ATOM 656 C C . VAL A 1 84 ? 0.366 7.569 1.452 1.00 89.38 84 VAL A C 1
ATOM 658 O O . VAL A 1 84 ? -0.644 7.356 0.788 1.00 89.38 84 VAL A O 1
ATOM 661 N N . VAL A 1 85 ? 0.730 6.791 2.473 1.00 90.75 85 VAL A N 1
ATOM 662 C CA . VAL A 1 85 ? -0.072 5.665 2.965 1.00 90.75 85 VAL A CA 1
ATOM 663 C C . VAL A 1 85 ? -0.618 6.026 4.336 1.00 90.75 85 VAL A C 1
ATOM 665 O O . VAL A 1 85 ? 0.149 6.194 5.286 1.00 90.75 85 VAL A O 1
ATOM 668 N N . SER A 1 86 ? -1.937 6.075 4.444 1.00 92.12 86 SER A N 1
ATOM 669 C CA . SER A 1 86 ? -2.659 6.353 5.679 1.00 92.12 86 SER A CA 1
ATOM 670 C C . SER A 1 86 ? -3.465 5.125 6.083 1.00 92.12 86 SER A C 1
ATOM 672 O O . SER A 1 86 ? -4.221 4.573 5.290 1.00 92.12 86 SER A O 1
ATOM 674 N N . VAL A 1 87 ? -3.301 4.681 7.328 1.00 93.25 87 VAL A N 1
ATOM 675 C CA . VAL A 1 87 ? -4.087 3.583 7.904 1.00 93.25 87 VAL A CA 1
ATOM 676 C C . VAL A 1 87 ? -4.825 4.119 9.118 1.00 93.25 87 VAL A C 1
ATOM 678 O O . VAL A 1 87 ? -4.214 4.688 10.024 1.00 93.25 87 VAL A O 1
ATOM 681 N N . THR A 1 88 ? -6.140 3.950 9.145 1.00 94.44 88 THR A N 1
ATOM 682 C CA . THR A 1 88 ? -7.003 4.411 10.232 1.00 94.44 88 THR A CA 1
ATOM 683 C C . THR A 1 88 ? -7.736 3.224 10.832 1.00 94.44 88 THR A C 1
ATOM 685 O O . THR A 1 88 ? -8.335 2.432 10.116 1.00 94.44 88 THR A O 1
ATOM 688 N N . LEU A 1 89 ? -7.683 3.110 12.158 1.00 94.38 89 LEU A N 1
ATOM 689 C CA . LEU A 1 89 ? -8.492 2.172 12.928 1.00 94.38 89 LEU A CA 1
ATOM 690 C C . LEU A 1 89 ? -9.560 2.975 13.674 1.00 94.38 89 LEU A C 1
ATOM 692 O O . LEU A 1 89 ? -9.231 3.720 14.600 1.00 94.38 89 LEU A O 1
ATOM 696 N N . ALA A 1 90 ? -10.817 2.828 13.271 1.00 93.81 90 ALA A N 1
ATOM 697 C CA . ALA A 1 90 ? -11.962 3.457 13.914 1.00 93.81 90 ALA A CA 1
ATOM 698 C C . ALA A 1 90 ? -12.704 2.429 14.777 1.00 93.81 90 ALA A C 1
ATOM 700 O O . ALA A 1 90 ? -13.028 1.341 14.315 1.00 93.81 90 ALA A O 1
ATOM 701 N N . ILE A 1 91 ? -12.974 2.770 16.037 1.00 93.88 91 ILE A N 1
ATOM 702 C CA . ILE A 1 91 ? -13.691 1.899 16.980 1.00 93.88 91 ILE A CA 1
ATOM 703 C C . ILE A 1 91 ? -15.002 2.599 17.352 1.00 93.88 91 ILE A C 1
ATOM 705 O O . ILE A 1 91 ? -14.949 3.724 17.861 1.00 93.88 91 ILE A O 1
ATOM 709 N N . PRO A 1 92 ? -16.173 1.981 17.114 1.00 92.00 92 PRO A N 1
ATOM 710 C CA . PRO A 1 92 ? -17.452 2.583 17.452 1.00 92.00 92 PRO A CA 1
ATOM 711 C C . PRO A 1 92 ? -17.605 2.730 18.967 1.00 92.00 92 PRO A C 1
ATOM 713 O O . PRO A 1 92 ? -17.086 1.939 19.762 1.00 92.00 92 PRO A O 1
ATOM 716 N N . GLN A 1 93 ? -18.368 3.738 19.383 1.00 90.50 93 GLN A N 1
ATOM 717 C CA . GLN A 1 93 ? -18.649 3.958 20.796 1.00 90.50 93 GLN A CA 1
ATOM 718 C C . GLN A 1 93 ? -19.386 2.746 21.389 1.00 90.50 93 GLN A C 1
ATOM 720 O O . GLN A 1 93 ? -20.433 2.341 20.892 1.00 90.50 93 GLN A O 1
ATOM 725 N N . GLY A 1 94 ? -18.836 2.170 22.461 1.00 87.75 94 GLY A N 1
ATOM 726 C CA . GLY A 1 94 ? -19.388 0.970 23.101 1.00 87.75 94 GLY A CA 1
ATOM 727 C C . GLY A 1 94 ? -18.981 -0.359 22.451 1.00 87.75 94 GLY A C 1
ATOM 728 O O . GLY A 1 94 ? -19.371 -1.407 22.962 1.00 87.75 94 GLY A O 1
ATOM 729 N N . GLY A 1 95 ? -18.187 -0.336 21.374 1.00 88.62 95 GLY A N 1
ATOM 730 C CA . GLY A 1 95 ? -17.561 -1.529 20.804 1.00 88.62 95 GLY A CA 1
ATOM 731 C C . GLY A 1 95 ? -16.422 -2.070 21.674 1.00 88.62 95 GLY A C 1
ATOM 732 O O . GLY A 1 95 ? -15.869 -1.370 22.530 1.00 88.62 95 GLY A O 1
ATOM 733 N N . ARG A 1 96 ? -16.044 -3.331 21.455 1.00 90.94 96 ARG A N 1
ATOM 734 C CA . ARG A 1 96 ? -14.872 -3.935 22.099 1.00 90.94 96 ARG A CA 1
ATOM 735 C C . ARG A 1 96 ? -13.611 -3.284 21.544 1.00 90.94 96 ARG A C 1
ATOM 737 O O . ARG A 1 96 ? -13.299 -3.448 20.372 1.00 90.94 96 ARG A O 1
ATOM 744 N N . ALA A 1 97 ? -12.886 -2.555 22.384 1.00 91.25 97 ALA A N 1
ATOM 745 C CA . ALA A 1 97 ? -11.653 -1.881 21.996 1.00 91.25 97 ALA A CA 1
ATOM 746 C C . ALA A 1 97 ? -10.418 -2.701 22.415 1.00 91.25 97 ALA A C 1
ATOM 748 O O . ALA A 1 97 ? -10.359 -3.163 23.561 1.00 91.25 97 ALA A O 1
ATOM 749 N N . PRO A 1 98 ? -9.397 -2.844 21.552 1.00 90.56 98 PRO A N 1
ATOM 750 C CA . PRO A 1 98 ? -8.119 -3.386 21.972 1.00 90.56 98 PRO A CA 1
ATOM 751 C C . PRO A 1 98 ? -7.378 -2.364 22.856 1.00 90.56 98 PRO A C 1
ATOM 753 O O . PRO A 1 98 ? -7.639 -1.159 22.781 1.00 90.56 98 PRO A O 1
ATOM 756 N N . PRO A 1 99 ? -6.401 -2.802 23.672 1.00 91.00 99 PRO A N 1
ATOM 757 C CA . PRO A 1 99 ? -5.550 -1.884 24.421 1.00 91.00 99 PRO A CA 1
ATOM 758 C C . PRO A 1 99 ? -4.867 -0.872 23.492 1.00 91.00 99 PRO A C 1
ATOM 760 O O . PRO A 1 99 ? -4.361 -1.246 22.436 1.00 91.00 99 PRO A O 1
ATOM 763 N N . GLU A 1 100 ? -4.763 0.392 23.907 1.00 91.19 100 GLU A N 1
ATOM 764 C CA . GLU A 1 100 ? -4.238 1.483 23.065 1.00 91.19 100 GLU A CA 1
ATOM 765 C C . GLU A 1 100 ? -2.851 1.173 22.470 1.00 91.19 100 GLU A C 1
ATOM 767 O O . GLU A 1 100 ? -2.569 1.448 21.305 1.00 91.19 100 GLU A O 1
ATOM 772 N 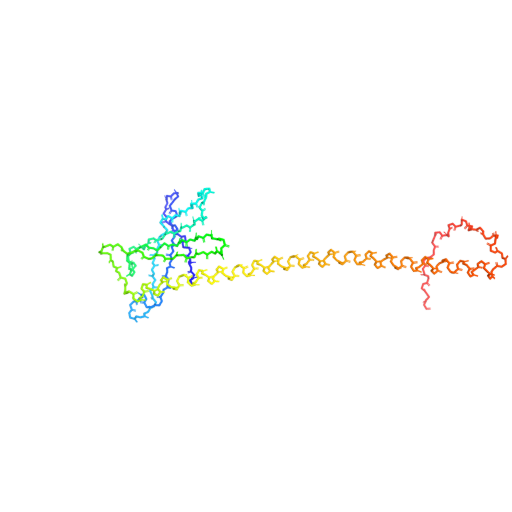N . ARG A 1 101 ? -1.980 0.531 23.257 1.00 91.50 101 ARG A N 1
ATOM 773 C CA . ARG A 1 101 ? -0.656 0.096 22.794 1.00 91.50 101 ARG A CA 1
ATOM 774 C C . ARG A 1 101 ? -0.742 -0.925 21.655 1.00 91.50 101 ARG A C 1
ATOM 776 O O . ARG A 1 101 ? 0.082 -0.876 20.745 1.00 91.50 101 ARG A O 1
ATOM 783 N N . LEU A 1 102 ? -1.701 -1.848 21.720 1.00 90.69 102 LEU A N 1
ATOM 784 C CA . LEU A 1 102 ? -1.931 -2.840 20.673 1.00 90.69 102 LEU A CA 1
ATOM 785 C C . LEU A 1 102 ? -2.524 -2.175 19.429 1.00 90.69 102 LEU A C 1
ATOM 787 O O . LEU A 1 102 ? -2.014 -2.408 18.342 1.00 90.69 102 LEU A O 1
ATOM 791 N N . ALA A 1 103 ? -3.504 -1.282 19.595 1.00 91.62 103 ALA A N 1
ATOM 792 C CA . ALA A 1 103 ? -4.089 -0.507 18.500 1.00 91.62 103 ALA A CA 1
ATOM 793 C C . ALA A 1 103 ? -3.022 0.276 17.712 1.00 91.62 103 ALA A C 1
ATOM 795 O O . ALA A 1 103 ? -2.937 0.177 16.489 1.00 91.62 103 ALA A O 1
ATOM 796 N N . LYS A 1 104 ? -2.130 0.987 18.417 1.00 93.00 104 LYS A N 1
ATOM 797 C CA . LYS A 1 104 ? -1.000 1.699 17.794 1.00 93.00 104 LYS A CA 1
ATOM 798 C C . LYS A 1 104 ? -0.059 0.749 17.056 1.00 93.00 104 LYS A C 1
ATOM 800 O O . LYS A 1 104 ? 0.366 1.048 15.945 1.00 93.00 104 LYS A O 1
ATOM 805 N N . ALA A 1 105 ? 0.253 -0.400 17.657 1.00 91.81 105 ALA A N 1
ATOM 806 C CA . ALA A 1 105 ? 1.106 -1.401 17.027 1.00 91.81 105 ALA A CA 1
ATOM 807 C C . ALA A 1 105 ? 0.459 -2.012 15.773 1.00 91.81 105 ALA A C 1
ATOM 809 O O . ALA A 1 105 ? 1.167 -2.271 14.802 1.00 91.81 105 ALA A O 1
ATOM 810 N N . MET A 1 106 ? -0.860 -2.234 15.782 1.00 91.00 106 MET A N 1
ATOM 811 C CA . MET A 1 106 ? -1.618 -2.735 14.632 1.00 91.00 106 MET A CA 1
ATOM 812 C C . MET A 1 106 ? -1.488 -1.779 13.454 1.00 91.00 106 MET A C 1
ATOM 814 O O . MET A 1 106 ? -1.012 -2.180 12.394 1.00 91.00 106 MET A O 1
ATOM 818 N N . VAL A 1 107 ? -1.839 -0.509 13.672 1.00 93.00 107 VAL A N 1
ATOM 819 C CA . VAL A 1 107 ? -1.785 0.528 12.636 1.00 93.00 107 VAL A CA 1
ATOM 820 C C . VAL A 1 107 ? -0.353 0.696 12.120 1.00 93.00 107 VAL A C 1
ATOM 822 O O . VAL A 1 107 ? -0.141 0.606 10.916 1.00 93.00 107 VAL A O 1
ATOM 825 N N . SER A 1 108 ? 0.650 0.815 13.003 1.00 92.50 108 SER A N 1
ATOM 826 C CA . SER A 1 108 ? 2.065 0.931 12.594 1.00 92.50 108 SER A CA 1
ATOM 827 C C . SER A 1 108 ? 2.513 -0.256 11.744 1.00 92.50 108 SER A C 1
ATOM 829 O O . SER A 1 108 ? 3.086 -0.078 10.673 1.00 92.50 108 SER A O 1
ATOM 831 N N . SER A 1 109 ? 2.205 -1.481 12.182 1.00 91.50 109 SER A N 1
ATOM 832 C CA . SER A 1 109 ? 2.625 -2.694 11.479 1.00 91.50 109 SER A CA 1
ATOM 833 C C . SER A 1 109 ? 1.963 -2.833 10.108 1.00 91.50 109 SER A C 1
ATOM 835 O O . SER A 1 109 ? 2.608 -3.302 9.166 1.00 91.50 109 SER A O 1
ATOM 837 N N . MET A 1 110 ? 0.698 -2.428 9.975 1.00 90.12 110 MET A N 1
ATOM 838 C CA . MET A 1 110 ? 0.007 -2.393 8.687 1.00 90.12 110 MET A CA 1
ATOM 839 C C . MET A 1 110 ? 0.633 -1.360 7.754 1.00 90.12 110 MET A C 1
ATOM 841 O O . MET A 1 110 ? 1.003 -1.717 6.634 1.00 90.12 110 MET A O 1
ATOM 845 N N . THR A 1 111 ? 0.824 -0.126 8.226 1.00 91.56 111 THR A N 1
ATOM 846 C CA . THR A 1 111 ? 1.435 0.954 7.442 1.00 91.56 111 THR A CA 1
ATOM 847 C C . THR A 1 111 ? 2.830 0.561 6.966 1.00 91.56 111 THR A C 1
ATOM 849 O O . THR A 1 111 ? 3.101 0.579 5.767 1.00 91.56 111 THR A O 1
ATOM 852 N N . GLU A 1 112 ? 3.701 0.111 7.872 1.00 90.69 112 GLU A N 1
ATOM 853 C CA . GLU A 1 112 ? 5.056 -0.350 7.544 1.00 90.69 112 GLU A CA 1
ATOM 854 C C . GLU A 1 112 ? 5.036 -1.497 6.531 1.00 90.69 112 GLU A C 1
ATOM 856 O O . GLU A 1 112 ? 5.823 -1.516 5.584 1.00 90.69 112 GLU A O 1
ATOM 861 N N . SER A 1 113 ? 4.111 -2.447 6.689 1.00 89.31 113 SER A N 1
ATOM 862 C CA . SER A 1 113 ? 3.998 -3.575 5.770 1.00 89.31 113 SER A CA 1
ATOM 863 C C . SER A 1 113 ? 3.570 -3.153 4.366 1.00 89.31 113 SER A C 1
ATOM 865 O O . SER A 1 113 ? 4.044 -3.754 3.399 1.00 89.31 113 SER A O 1
ATOM 867 N N . ILE A 1 114 ? 2.657 -2.189 4.241 1.00 89.12 114 ILE A N 1
ATOM 868 C CA . ILE A 1 114 ? 2.208 -1.676 2.942 1.00 89.12 114 ILE A CA 1
ATOM 869 C C . ILE A 1 114 ? 3.347 -0.898 2.289 1.00 89.12 114 ILE A C 1
ATOM 871 O O . ILE A 1 114 ? 3.685 -1.169 1.138 1.00 89.12 114 ILE A O 1
ATOM 875 N N . VAL A 1 115 ? 4.001 -0.009 3.038 1.00 89.69 115 VAL A N 1
ATOM 876 C CA . VAL A 1 115 ? 5.137 0.784 2.553 1.00 89.69 115 VAL A CA 1
ATOM 877 C C . VAL A 1 115 ? 6.270 -0.118 2.058 1.00 89.69 115 VAL A C 1
ATOM 879 O O . VAL A 1 115 ? 6.764 0.072 0.945 1.00 89.69 115 VAL A O 1
ATOM 882 N N . GLU A 1 116 ? 6.657 -1.137 2.828 1.00 89.12 116 GLU A N 1
ATOM 883 C CA . GLU A 1 116 ? 7.741 -2.048 2.446 1.00 89.12 116 GLU A CA 1
ATOM 884 C C . GLU A 1 116 ? 7.365 -2.890 1.215 1.00 89.12 116 GLU A C 1
ATOM 886 O O . GLU A 1 116 ? 8.163 -3.032 0.284 1.00 89.12 116 GLU A O 1
ATOM 891 N N . SER A 1 117 ? 6.127 -3.394 1.158 1.00 88.12 117 SER A N 1
ATOM 892 C CA . SER A 1 117 ? 5.613 -4.135 -0.001 1.00 88.12 117 SER A CA 1
ATOM 893 C C . SER A 1 117 ? 5.634 -3.280 -1.273 1.00 88.12 117 SER A C 1
ATOM 895 O O . SER A 1 117 ? 6.191 -3.687 -2.301 1.00 88.12 117 SER A O 1
ATOM 897 N N . SER A 1 118 ? 5.114 -2.053 -1.188 1.00 86.06 118 SER A N 1
ATOM 898 C CA . SER A 1 118 ? 5.104 -1.082 -2.283 1.00 86.06 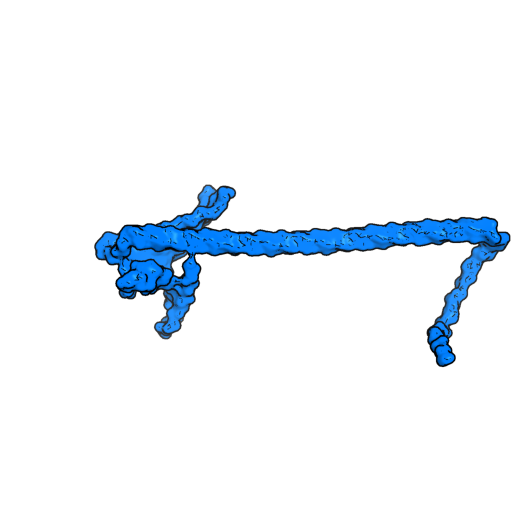118 SER A CA 1
ATOM 899 C C . SER A 1 118 ? 6.521 -0.728 -2.725 1.00 86.06 118 SER A C 1
ATOM 901 O O . SER A 1 118 ? 6.832 -0.769 -3.917 1.00 86.06 118 SER A O 1
ATOM 903 N N . ARG A 1 119 ? 7.437 -0.488 -1.782 1.00 86.88 119 ARG A N 1
ATOM 904 C CA . ARG A 1 119 ? 8.849 -0.208 -2.070 1.00 86.88 119 ARG A CA 1
ATOM 905 C C . ARG A 1 119 ? 9.522 -1.353 -2.824 1.00 86.88 119 ARG A C 1
ATOM 907 O O . ARG A 1 119 ? 10.222 -1.112 -3.813 1.00 86.88 119 ARG A O 1
ATOM 914 N N . ILE A 1 120 ? 9.322 -2.596 -2.382 1.00 88.12 120 ILE A N 1
ATOM 915 C CA . ILE A 1 120 ? 9.882 -3.786 -3.035 1.00 88.12 120 ILE A CA 1
ATOM 916 C C . ILE A 1 120 ? 9.344 -3.904 -4.462 1.00 88.12 120 ILE A C 1
ATOM 918 O O . ILE A 1 120 ? 10.132 -4.076 -5.399 1.00 88.12 120 ILE A O 1
ATOM 922 N N . ARG A 1 121 ? 8.027 -3.763 -4.651 1.00 85.19 121 ARG A N 1
ATOM 923 C CA . ARG A 1 121 ? 7.382 -3.852 -5.969 1.00 85.19 121 ARG A CA 1
ATOM 924 C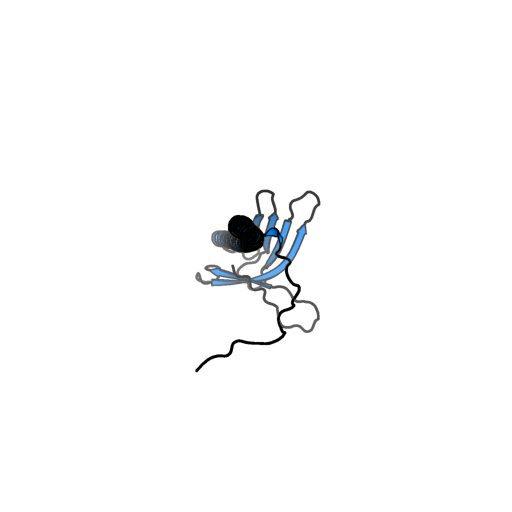 C . ARG A 1 121 ? 7.881 -2.765 -6.921 1.00 85.19 121 ARG A C 1
ATOM 926 O O . ARG A 1 121 ? 8.211 -3.060 -8.074 1.00 85.19 121 ARG A O 1
ATOM 933 N N . THR A 1 122 ? 8.032 -1.536 -6.438 1.00 84.38 122 THR A N 1
ATOM 934 C CA . THR A 1 122 ? 8.594 -0.421 -7.212 1.00 84.38 122 THR A CA 1
ATOM 935 C C . THR A 1 122 ? 10.040 -0.697 -7.610 1.00 84.38 122 THR A C 1
ATOM 937 O O . THR A 1 122 ? 10.387 -0.581 -8.786 1.00 84.38 122 THR A O 1
ATOM 940 N N . LYS A 1 123 ? 10.882 -1.168 -6.681 1.00 86.62 123 LYS A N 1
ATOM 941 C CA . LYS A 1 123 ? 12.279 -1.528 -6.974 1.00 86.62 123 LYS A CA 1
ATOM 942 C C . LYS A 1 123 ? 12.379 -2.633 -8.027 1.00 86.62 123 LYS A C 1
ATOM 944 O O . LYS A 1 123 ? 13.194 -2.534 -8.945 1.00 86.62 123 LYS A O 1
ATOM 949 N N . GLN A 1 124 ? 11.542 -3.665 -7.929 1.00 86.94 124 GLN A N 1
ATOM 950 C CA . GLN A 1 124 ? 11.481 -4.740 -8.922 1.00 86.94 124 GLN A CA 1
ATOM 951 C C . GLN A 1 124 ? 11.043 -4.219 -10.296 1.00 86.94 124 GLN A C 1
ATOM 953 O O . GLN A 1 124 ? 11.637 -4.579 -11.313 1.00 86.94 124 GLN A O 1
ATOM 958 N N . THR A 1 125 ? 10.049 -3.333 -10.334 1.00 84.81 125 THR A N 1
ATOM 959 C CA . THR A 1 125 ? 9.533 -2.740 -11.575 1.00 84.81 125 THR A CA 1
ATOM 960 C C . THR A 1 125 ? 10.584 -1.861 -12.252 1.00 84.81 125 THR A C 1
ATOM 962 O O . THR A 1 125 ? 10.848 -2.021 -13.446 1.00 84.81 125 THR A O 1
ATOM 965 N N . LEU A 1 126 ? 11.252 -0.989 -11.493 1.00 83.38 126 LEU A N 1
ATOM 966 C CA . LEU A 1 126 ? 12.349 -0.153 -11.988 1.00 83.38 126 LEU A CA 1
ATOM 967 C C . LEU A 1 126 ? 13.532 -0.996 -12.474 1.00 83.38 126 LEU A C 1
ATOM 969 O O . LEU A 1 126 ? 14.087 -0.712 -13.533 1.00 83.38 126 LEU A O 1
ATOM 973 N N . SER A 1 127 ? 13.877 -2.069 -11.757 1.00 85.00 127 SER A N 1
ATOM 974 C CA . SER A 1 127 ? 14.933 -2.999 -12.169 1.00 85.00 127 SER A CA 1
ATOM 975 C C . SER A 1 127 ? 14.607 -3.702 -13.491 1.00 85.00 127 SER A C 1
ATOM 977 O O . SER A 1 127 ? 15.462 -3.788 -14.371 1.00 85.00 127 SER A O 1
ATOM 979 N N . ARG A 1 128 ? 13.359 -4.145 -13.689 1.00 82.88 128 ARG A N 1
ATOM 980 C CA . ARG A 1 128 ? 12.919 -4.727 -14.969 1.00 82.88 128 ARG A CA 1
ATOM 981 C C . ARG A 1 128 ? 12.972 -3.706 -16.105 1.00 82.88 128 ARG A C 1
ATOM 983 O O . ARG A 1 128 ? 13.452 -4.022 -17.194 1.00 82.88 128 ARG A O 1
ATOM 990 N N . ARG A 1 129 ? 12.523 -2.471 -15.854 1.00 81.00 129 ARG A N 1
ATOM 991 C CA . ARG A 1 129 ? 12.586 -1.377 -16.837 1.00 81.00 129 ARG A CA 1
ATOM 992 C C . ARG A 1 129 ? 14.030 -1.068 -17.230 1.00 81.00 129 ARG A C 1
ATOM 994 O O . ARG A 1 129 ? 14.318 -1.042 -18.426 1.00 81.00 129 ARG A O 1
ATOM 1001 N N . SER A 1 130 ? 14.946 -0.927 -16.272 1.00 80.56 130 SER A N 1
ATOM 1002 C CA . SER A 1 130 ? 16.355 -0.636 -16.563 1.00 80.56 130 SER A CA 1
ATOM 1003 C C . SER A 1 130 ? 17.037 -1.774 -17.325 1.00 80.56 130 SER A C 1
ATOM 1005 O O . SER A 1 130 ? 17.712 -1.517 -18.318 1.00 80.56 130 SER A O 1
ATOM 1007 N N . GLN A 1 131 ? 16.790 -3.036 -16.958 1.00 83.12 131 GLN A N 1
ATOM 1008 C CA . GLN A 1 131 ? 17.290 -4.190 -17.713 1.00 83.12 131 GLN A CA 1
ATOM 1009 C C . GLN A 1 131 ? 16.767 -4.202 -19.153 1.00 83.12 131 GLN A C 1
ATOM 1011 O O . GLN A 1 131 ? 17.538 -4.448 -20.079 1.00 83.12 131 GLN A O 1
ATOM 1016 N N . SER A 1 132 ? 15.484 -3.887 -19.363 1.00 81.62 132 SER A N 1
ATOM 1017 C CA . SER A 1 132 ? 14.904 -3.816 -20.708 1.00 81.62 132 SER A CA 1
ATOM 1018 C C . SER A 1 132 ? 15.534 -2.706 -21.557 1.00 81.62 132 SER A C 1
ATOM 1020 O O . SER A 1 132 ? 15.834 -2.920 -22.733 1.00 81.62 132 SER A O 1
ATOM 1022 N N . GLN A 1 133 ? 15.799 -1.541 -20.959 1.00 79.50 133 GLN A N 1
ATOM 1023 C CA . GLN A 1 133 ? 16.447 -0.415 -21.630 1.00 79.50 133 GLN A CA 1
ATOM 1024 C C . GLN A 1 133 ? 17.902 -0.740 -21.968 1.00 79.50 133 GLN A C 1
ATOM 1026 O O . GLN A 1 133 ? 18.320 -0.539 -23.105 1.00 79.50 133 GLN A O 1
ATOM 1031 N N . LEU A 1 134 ? 18.649 -1.317 -21.022 1.00 75.69 134 LEU A N 1
ATOM 1032 C CA . LEU A 1 134 ? 20.027 -1.763 -21.230 1.00 75.69 134 LEU A CA 1
ATOM 1033 C C . LEU A 1 134 ? 20.115 -2.846 -22.307 1.00 75.69 134 LEU A C 1
ATOM 1035 O O . LEU A 1 134 ? 21.002 -2.796 -23.158 1.00 75.69 134 LEU A O 1
ATOM 1039 N N . TYR A 1 135 ? 19.184 -3.802 -22.316 1.00 72.69 135 TYR A N 1
ATOM 1040 C CA . TYR A 1 135 ? 19.109 -4.826 -23.354 1.00 72.69 135 TYR A CA 1
ATOM 1041 C C . TYR A 1 135 ? 18.854 -4.207 -24.733 1.00 72.69 135 TYR A C 1
ATOM 1043 O O . TYR A 1 135 ? 19.590 -4.496 -25.678 1.00 72.69 135 TYR A O 1
ATOM 1051 N N . ARG A 1 136 ? 17.870 -3.303 -24.848 1.00 73.88 136 ARG A N 1
ATOM 1052 C CA . ARG A 1 136 ? 17.583 -2.579 -26.098 1.00 73.88 136 ARG A CA 1
ATOM 1053 C C . ARG A 1 136 ? 18.781 -1.751 -26.564 1.00 73.88 136 ARG A C 1
ATOM 1055 O O . ARG A 1 136 ? 19.132 -1.824 -27.738 1.00 73.88 136 ARG A O 1
ATOM 1062 N N . ALA A 1 137 ? 19.438 -1.030 -25.657 1.00 72.50 137 ALA A N 1
ATOM 1063 C CA . ALA A 1 137 ? 20.623 -0.225 -25.952 1.00 72.50 137 ALA A CA 1
ATOM 1064 C C . ALA A 1 137 ? 21.816 -1.085 -26.407 1.00 72.50 137 ALA A C 1
ATOM 1066 O O . ALA A 1 137 ? 22.529 -0.732 -27.346 1.00 72.50 137 ALA A O 1
ATOM 1067 N N . ARG A 1 138 ? 22.021 -2.256 -25.793 1.00 74.12 138 ARG A N 1
ATOM 1068 C CA . ARG A 1 138 ? 23.080 -3.195 -26.188 1.00 74.12 138 ARG A CA 1
ATOM 1069 C C . ARG A 1 138 ? 22.790 -3.852 -27.539 1.00 74.12 138 ARG A C 1
ATOM 1071 O O . ARG A 1 138 ? 23.710 -4.038 -28.335 1.00 74.12 138 ARG A O 1
ATOM 1078 N N . ALA A 1 139 ? 21.530 -4.182 -27.815 1.00 68.06 139 ALA A N 1
ATOM 1079 C CA . ALA A 1 139 ? 21.107 -4.748 -29.093 1.00 68.06 139 ALA A CA 1
ATOM 1080 C C . ALA A 1 139 ? 21.251 -3.737 -30.244 1.00 68.06 139 ALA A C 1
ATOM 1082 O O . ALA A 1 139 ? 21.800 -4.082 -31.294 1.00 68.06 139 ALA A O 1
ATOM 1083 N N . SER A 1 140 ? 20.834 -2.483 -30.038 1.00 71.38 140 SER A N 1
ATOM 1084 C CA . SER A 1 140 ? 20.987 -1.420 -31.039 1.00 71.38 140 SER A CA 1
ATOM 1085 C C . SER A 1 140 ? 22.460 -1.067 -31.276 1.00 71.38 140 SER A C 1
ATOM 1087 O O . SER A 1 140 ? 22.887 -0.996 -32.429 1.00 71.38 140 SER A O 1
ATOM 1089 N N . GLY A 1 141 ? 23.261 -0.956 -30.210 1.00 72.94 141 GLY A N 1
ATOM 1090 C CA . GLY A 1 141 ? 24.699 -0.688 -30.290 1.00 72.94 141 GLY A CA 1
ATOM 1091 C C . GLY A 1 141 ? 25.500 -1.806 -30.967 1.00 72.94 141 GLY A C 1
ATOM 1092 O O . GLY A 1 141 ? 26.443 -1.540 -31.706 1.00 72.94 141 GLY A O 1
ATOM 1093 N N . SER A 1 142 ? 25.118 -3.074 -30.784 1.00 73.44 142 SER A N 1
ATOM 1094 C CA . SER A 1 142 ? 25.807 -4.193 -31.443 1.00 73.44 142 SER A CA 1
ATOM 1095 C C . SER A 1 142 ? 25.579 -4.209 -32.958 1.00 73.44 142 SER A C 1
ATOM 1097 O O . SER A 1 142 ? 26.498 -4.520 -33.717 1.00 73.44 142 SER A O 1
ATOM 1099 N N . ALA A 1 143 ? 24.377 -3.856 -33.423 1.00 75.06 143 ALA A N 1
ATOM 1100 C CA . ALA A 1 143 ? 24.059 -3.828 -34.848 1.00 75.06 143 ALA A CA 1
ATOM 1101 C C . ALA A 1 143 ? 24.774 -2.682 -35.581 1.00 75.06 143 ALA A C 1
ATOM 1103 O O . ALA A 1 143 ? 25.316 -2.897 -36.669 1.00 75.06 143 ALA A O 1
ATOM 1104 N N . THR A 1 144 ? 24.820 -1.487 -34.986 1.00 79.81 144 THR A N 1
ATOM 1105 C CA . THR A 1 144 ? 25.563 -0.343 -35.539 1.00 79.81 144 THR A CA 1
ATOM 1106 C C . THR A 1 144 ? 27.064 -0.614 -35.556 1.00 79.81 144 THR A C 1
ATOM 1108 O O . THR A 1 144 ? 27.700 -0.420 -36.590 1.00 79.81 144 THR A O 1
ATOM 1111 N N . LEU A 1 145 ? 27.616 -1.175 -34.477 1.00 79.12 145 LEU A N 1
ATOM 1112 C CA . LEU A 1 145 ? 29.035 -1.519 -34.388 1.00 79.12 145 LEU A CA 1
ATOM 1113 C C . LEU A 1 145 ? 29.426 -2.618 -35.391 1.00 79.12 145 LEU A C 1
ATOM 1115 O O . LEU A 1 145 ? 30.450 -2.503 -36.059 1.00 79.12 145 LEU A O 1
ATOM 1119 N N . LYS A 1 146 ? 28.580 -3.637 -35.600 1.00 84.38 146 LYS A N 1
ATOM 1120 C CA . LYS A 1 146 ? 28.792 -4.647 -36.656 1.00 84.38 146 LYS A CA 1
ATOM 1121 C C . LYS A 1 146 ? 28.763 -4.049 -38.063 1.00 84.38 146 LYS A C 1
ATOM 1123 O O . LYS A 1 146 ? 29.554 -4.468 -38.904 1.00 84.38 146 LYS A O 1
ATOM 1128 N N . ARG A 1 147 ? 27.861 -3.098 -38.340 1.00 82.56 147 ARG A N 1
ATOM 1129 C CA . ARG A 1 147 ? 27.818 -2.393 -39.636 1.00 82.56 147 ARG A CA 1
ATOM 1130 C C . ARG A 1 147 ? 29.078 -1.559 -39.853 1.00 82.56 147 ARG A C 1
ATOM 1132 O O . ARG A 1 147 ? 29.656 -1.637 -40.930 1.00 82.56 147 ARG A O 1
ATOM 1139 N N . HIS A 1 148 ? 29.524 -0.838 -38.826 1.00 87.25 148 HIS A N 1
ATOM 1140 C CA . HIS A 1 148 ? 30.749 -0.042 -38.879 1.00 87.25 148 HIS A CA 1
ATOM 1141 C C . HIS A 1 148 ? 31.982 -0.913 -39.137 1.00 87.25 148 HIS A C 1
ATOM 1143 O O . HIS A 1 148 ? 32.725 -0.659 -40.078 1.00 87.25 148 HIS A O 1
ATOM 1149 N N . LEU A 1 149 ? 32.144 -2.004 -38.380 1.00 87.19 149 LEU A N 1
ATOM 1150 C CA . LEU A 1 149 ? 33.256 -2.939 -38.566 1.00 87.19 149 LEU A CA 1
ATOM 1151 C C . LEU A 1 149 ? 33.263 -3.573 -39.961 1.00 87.19 149 LEU A C 1
ATOM 1153 O O . LEU A 1 149 ? 34.326 -3.719 -40.557 1.00 87.19 149 LEU A O 1
ATOM 1157 N N . ARG A 1 150 ? 32.093 -3.943 -40.503 1.00 88.69 150 ARG A N 1
ATOM 1158 C CA . ARG A 1 150 ? 32.000 -4.460 -41.879 1.00 88.69 150 ARG A CA 1
ATOM 1159 C C . ARG A 1 150 ? 32.438 -3.420 -42.901 1.00 88.69 150 ARG A C 1
ATOM 1161 O O . ARG A 1 150 ? 33.210 -3.758 -43.789 1.00 88.69 150 ARG A O 1
ATOM 1168 N N . TYR A 1 151 ? 31.982 -2.180 -42.750 1.00 91.31 151 TYR A N 1
ATOM 1169 C CA . TYR A 1 151 ? 32.366 -1.083 -43.633 1.00 91.31 151 TYR A CA 1
ATOM 1170 C C . TYR A 1 151 ? 33.877 -0.808 -43.587 1.00 91.31 151 TYR A C 1
ATOM 1172 O O . TYR A 1 151 ? 34.514 -0.691 -44.630 1.00 91.31 151 TYR A O 1
ATOM 1180 N N . GLU A 1 152 ? 34.482 -0.768 -42.397 1.00 90.62 152 GLU A N 1
ATOM 1181 C CA . GLU A 1 152 ? 35.933 -0.591 -42.251 1.00 90.62 152 GLU A CA 1
ATOM 1182 C C . GLU A 1 152 ? 36.727 -1.752 -42.861 1.00 90.62 152 GLU A C 1
ATOM 1184 O O . GLU A 1 152 ? 37.719 -1.529 -43.560 1.00 90.62 152 GLU A O 1
ATOM 1189 N N . GLN A 1 153 ? 36.273 -2.993 -42.655 1.00 89.94 153 GLN A N 1
ATOM 1190 C CA . GLN A 1 153 ? 36.881 -4.169 -43.276 1.00 89.94 153 GLN A CA 1
ATOM 1191 C C . GLN A 1 153 ? 36.783 -4.115 -44.801 1.00 89.94 153 GLN A C 1
ATOM 1193 O O . GLN A 1 153 ? 37.791 -4.314 -45.476 1.00 89.94 153 GLN A O 1
ATOM 1198 N N . GLU A 1 154 ? 35.610 -3.811 -45.352 1.00 89.00 154 GLU A N 1
ATOM 1199 C CA . GLU A 1 154 ? 35.396 -3.696 -46.796 1.00 89.00 154 GLU A CA 1
ATOM 1200 C C . GLU A 1 154 ? 36.269 -2.594 -47.404 1.00 89.00 154 GLU A C 1
ATOM 1202 O O . GLU A 1 154 ? 36.972 -2.837 -48.386 1.00 89.00 154 GLU A O 1
ATOM 1207 N N . LYS A 1 155 ? 36.341 -1.426 -46.756 1.00 93.50 155 LYS A N 1
ATOM 1208 C CA . LYS A 1 155 ? 37.227 -0.331 -47.161 1.00 93.50 155 LYS A CA 1
ATOM 1209 C C . LYS A 1 155 ? 38.696 -0.763 -47.176 1.00 93.50 155 LYS A C 1
ATOM 1211 O O . LYS A 1 155 ? 39.399 -0.514 -48.153 1.00 93.50 155 LYS A O 1
ATOM 1216 N N . SER A 1 156 ? 39.157 -1.461 -46.136 1.00 87.62 156 SER A N 1
ATOM 1217 C CA . SER A 1 156 ? 40.539 -1.959 -46.069 1.00 87.62 156 SER A CA 1
ATOM 1218 C C . SER A 1 156 ? 40.848 -2.987 -47.167 1.00 87.62 156 SER A C 1
ATOM 1220 O O . SER A 1 156 ? 41.928 -2.969 -47.763 1.00 87.62 156 SER A O 1
ATOM 1222 N N . GLN A 1 157 ? 39.889 -3.860 -47.491 1.00 86.62 157 GLN A N 1
ATOM 1223 C CA . GLN A 1 157 ? 40.015 -4.832 -48.576 1.00 86.62 157 GLN A CA 1
ATOM 1224 C C . GLN A 1 157 ? 40.038 -4.143 -49.940 1.00 86.62 157 GLN A C 1
ATOM 1226 O O . GLN A 1 157 ? 40.836 -4.518 -50.801 1.00 86.62 157 GLN A O 1
ATOM 1231 N N . GLU A 1 158 ? 39.217 -3.113 -50.131 1.00 89.44 158 GLU A N 1
ATOM 1232 C CA . GLU A 1 158 ? 39.195 -2.315 -51.352 1.00 89.44 158 GLU A CA 1
ATOM 1233 C C . GLU A 1 158 ? 40.517 -1.555 -51.548 1.00 89.44 158 GLU A C 1
ATOM 1235 O O . GLU A 1 158 ? 41.067 -1.533 -52.653 1.00 89.44 158 GLU A O 1
ATOM 1240 N N . GLU A 1 159 ? 41.081 -0.983 -50.484 1.00 87.31 159 GLU A N 1
ATOM 1241 C CA . GLU A 1 159 ? 42.395 -0.331 -50.509 1.00 87.31 159 GLU A CA 1
ATOM 1242 C C . GLU A 1 159 ? 43.518 -1.328 -50.829 1.00 87.31 159 GLU A C 1
ATOM 1244 O O . GLU A 1 159 ? 44.335 -1.065 -51.717 1.00 87.31 159 GLU A O 1
ATOM 1249 N N . MET A 1 160 ? 43.512 -2.515 -50.212 1.00 85.56 160 MET A N 1
ATOM 1250 C CA . MET A 1 160 ? 44.446 -3.596 -50.549 1.00 85.56 160 MET A CA 1
ATOM 1251 C C . MET A 1 160 ? 44.287 -4.072 -51.998 1.00 85.56 160 MET A C 1
ATOM 1253 O O . MET A 1 160 ? 45.283 -4.333 -52.674 1.00 85.56 160 MET A O 1
ATOM 1257 N N . ALA A 1 161 ? 43.060 -4.167 -52.514 1.00 84.56 161 ALA A N 1
ATOM 1258 C CA . ALA A 1 161 ? 42.798 -4.536 -53.903 1.00 84.56 161 ALA A CA 1
ATOM 1259 C C . ALA A 1 161 ? 43.293 -3.459 -54.881 1.00 84.56 161 ALA A C 1
ATOM 1261 O O . ALA A 1 161 ? 43.900 -3.784 -55.906 1.00 84.56 161 ALA A O 1
ATOM 1262 N N . LYS A 1 162 ? 43.101 -2.174 -54.556 1.00 85.75 162 LYS A N 1
ATOM 1263 C CA . LYS A 1 162 ? 43.637 -1.041 -55.325 1.00 85.75 162 LYS A CA 1
ATOM 1264 C C . LYS A 1 162 ? 45.164 -1.045 -55.325 1.00 85.75 162 LYS A C 1
ATOM 1266 O O . LYS A 1 162 ? 45.755 -0.867 -56.390 1.00 85.75 162 LYS A O 1
ATOM 1271 N N . ASP A 1 163 ? 45.803 -1.295 -54.185 1.00 84.88 163 ASP A N 1
ATOM 1272 C CA . ASP A 1 163 ? 47.263 -1.385 -54.087 1.00 84.88 163 ASP A CA 1
ATOM 1273 C C . ASP A 1 163 ? 47.815 -2.586 -54.869 1.00 84.88 163 ASP A C 1
ATOM 1275 O O . ASP A 1 163 ? 48.727 -2.434 -55.684 1.00 84.88 163 ASP A O 1
ATOM 1279 N N . ARG A 1 164 ? 47.187 -3.763 -54.743 1.00 80.88 164 ARG A N 1
ATOM 1280 C CA . ARG A 1 164 ? 47.500 -4.945 -55.567 1.00 80.88 164 ARG A CA 1
ATOM 1281 C C . ARG A 1 164 ? 47.363 -4.645 -57.057 1.00 80.88 164 ARG A C 1
ATOM 1283 O O . ARG A 1 164 ? 48.265 -4.974 -57.821 1.00 80.88 164 ARG A O 1
ATOM 1290 N N . LYS A 1 165 ? 46.289 -3.968 -57.480 1.00 81.25 165 LYS A N 1
ATOM 1291 C CA . LYS A 1 165 ? 46.077 -3.561 -58.879 1.00 81.25 165 LYS A CA 1
ATOM 1292 C C . LYS A 1 165 ? 47.144 -2.573 -59.354 1.00 81.25 165 LYS A C 1
ATOM 1294 O O . LYS A 1 165 ? 47.609 -2.695 -60.484 1.00 81.25 165 LYS A O 1
ATOM 1299 N N . ARG A 1 166 ? 47.555 -1.614 -58.516 1.00 81.69 166 ARG A N 1
ATOM 1300 C CA . ARG A 1 166 ? 48.649 -0.670 -58.817 1.00 81.69 166 ARG A CA 1
ATOM 1301 C C . ARG A 1 166 ? 49.986 -1.394 -58.974 1.00 81.69 166 ARG A C 1
ATOM 1303 O O . ARG A 1 166 ? 50.663 -1.182 -59.975 1.00 81.69 166 ARG A O 1
ATOM 1310 N N . LYS A 1 167 ? 50.336 -2.280 -58.037 1.00 81.62 167 LYS A N 1
ATOM 1311 C CA . LYS A 1 167 ? 51.556 -3.104 -58.085 1.00 81.62 167 LYS A CA 1
ATOM 1312 C C . LYS A 1 167 ? 51.576 -4.024 -59.300 1.00 81.62 167 LYS A C 1
ATOM 1314 O O . LYS A 1 167 ? 52.569 -4.061 -60.017 1.00 81.62 167 LYS A O 1
ATOM 1319 N N . TRP A 1 168 ? 50.465 -4.701 -59.578 1.00 77.50 168 TRP A N 1
ATOM 1320 C CA . TRP A 1 168 ? 50.330 -5.563 -60.749 1.00 77.50 168 TRP A CA 1
ATOM 1321 C C . TRP A 1 168 ? 50.486 -4.774 -62.051 1.00 77.50 168 TRP A C 1
ATOM 1323 O O . TRP A 1 168 ? 51.268 -5.172 -62.902 1.00 77.50 168 TRP A O 1
ATOM 1333 N N . LYS A 1 169 ? 49.843 -3.605 -62.182 1.00 76.19 169 LYS A N 1
ATOM 1334 C CA . LYS A 1 169 ? 50.026 -2.732 -63.354 1.00 76.19 169 LYS A CA 1
ATOM 1335 C C . LYS A 1 169 ? 51.461 -2.226 -63.525 1.00 76.19 169 LYS A C 1
ATOM 1337 O O . LYS A 1 169 ? 51.887 -2.036 -64.654 1.00 76.19 169 LYS A O 1
ATOM 1342 N N . ARG A 1 170 ? 52.182 -1.975 -62.427 1.00 77.81 170 ARG A N 1
ATOM 1343 C CA . ARG A 1 170 ? 53.578 -1.511 -62.455 1.00 77.81 170 ARG A CA 1
ATOM 1344 C C . ARG A 1 170 ? 54.552 -2.623 -62.855 1.00 77.81 170 ARG A C 1
ATOM 1346 O O . ARG A 1 170 ? 55.505 -2.348 -63.570 1.00 77.81 170 ARG A O 1
ATOM 1353 N N . ASN A 1 171 ? 54.314 -3.847 -62.391 1.00 74.12 171 ASN A N 1
ATOM 1354 C CA . ASN A 1 171 ? 55.251 -4.960 -62.557 1.00 74.12 171 ASN A CA 1
ATOM 1355 C C . ASN A 1 171 ? 54.914 -5.878 -63.742 1.00 74.12 171 ASN A C 1
ATOM 1357 O O . ASN A 1 171 ? 55.706 -6.760 -64.056 1.00 74.12 171 ASN A O 1
ATOM 1361 N N . ASN A 1 172 ? 53.748 -5.712 -64.374 1.00 68.00 172 ASN A N 1
ATOM 1362 C CA . ASN A 1 172 ? 53.306 -6.568 -65.467 1.00 68.00 172 ASN A CA 1
ATOM 1363 C C . ASN A 1 172 ? 53.376 -5.817 -66.816 1.00 68.00 172 ASN A C 1
ATOM 1365 O O . ASN A 1 172 ? 52.581 -4.896 -67.027 1.00 68.00 172 ASN A O 1
ATOM 1369 N N . PRO A 1 173 ? 54.291 -6.188 -67.732 1.00 66.31 173 PRO A N 1
ATOM 1370 C CA . PRO A 1 173 ? 54.482 -5.495 -69.011 1.00 66.31 173 PRO A CA 1
ATOM 1371 C C . PRO A 1 173 ? 53.259 -5.573 -69.946 1.00 66.31 173 PRO A C 1
ATOM 1373 O O . PRO A 1 173 ? 53.093 -4.709 -70.803 1.00 66.31 173 PRO A O 1
ATOM 1376 N N . ASP A 1 174 ? 52.348 -6.530 -69.725 1.00 61.50 174 ASP A N 1
ATOM 1377 C CA . ASP A 1 174 ? 51.113 -6.721 -70.503 1.00 61.50 174 ASP A CA 1
ATOM 1378 C C . ASP A 1 174 ? 49.847 -6.156 -69.828 1.00 61.50 174 ASP A C 1
ATOM 1380 O O . ASP A 1 174 ? 48.717 -6.437 -70.242 1.00 61.50 174 ASP A O 1
ATOM 1384 N N . ALA A 1 175 ? 49.989 -5.322 -68.791 1.00 60.97 175 ALA A N 1
ATOM 1385 C CA . ALA A 1 175 ? 48.864 -4.813 -67.999 1.00 60.97 175 ALA A CA 1
ATOM 1386 C C . ALA A 1 175 ? 47.798 -4.037 -68.806 1.00 60.97 175 ALA A C 1
ATOM 1388 O O . ALA A 1 175 ? 46.652 -3.929 -68.362 1.00 60.97 175 ALA A O 1
ATOM 1389 N N . GLY A 1 176 ? 48.153 -3.501 -69.980 1.00 58.97 176 GLY A N 1
ATOM 1390 C CA . GLY A 1 176 ? 47.228 -2.839 -70.911 1.00 58.97 176 GLY A CA 1
ATOM 1391 C C . GLY A 1 176 ? 46.468 -3.786 -71.852 1.00 58.97 176 GLY A C 1
ATOM 1392 O O . GLY A 1 176 ? 45.481 -3.370 -72.455 1.00 58.97 176 GLY A O 1
ATOM 1393 N N . ARG A 1 177 ? 46.896 -5.051 -71.979 1.00 60.12 177 ARG A N 1
ATOM 1394 C CA . ARG A 1 177 ? 46.279 -6.076 -72.846 1.00 60.12 177 ARG A CA 1
ATOM 1395 C C . ARG A 1 177 ? 45.371 -7.050 -72.102 1.00 60.12 177 ARG A C 1
ATOM 1397 O O . ARG A 1 177 ? 44.615 -7.776 -72.744 1.00 60.12 177 ARG A O 1
ATOM 1404 N N . TYR A 1 178 ? 45.406 -7.061 -70.771 1.00 55.56 178 TYR A N 1
ATOM 1405 C CA . TYR A 1 178 ? 44.537 -7.923 -69.977 1.00 55.56 178 TYR A CA 1
ATOM 1406 C C . TYR A 1 178 ? 43.073 -7.491 -70.103 1.00 55.56 178 TYR A C 1
ATOM 1408 O O . TYR A 1 178 ? 42.622 -6.520 -69.492 1.00 55.56 178 TYR A O 1
ATOM 1416 N N . ARG A 1 179 ? 42.317 -8.244 -70.898 1.00 54.72 179 ARG A N 1
ATOM 1417 C CA . ARG A 1 179 ? 40.858 -8.262 -70.854 1.00 54.72 179 ARG A CA 1
ATOM 1418 C C . ARG A 1 179 ? 40.464 -9.440 -69.970 1.00 54.72 179 ARG A C 1
ATOM 1420 O O . ARG A 1 179 ? 40.956 -10.536 -70.234 1.00 54.72 179 ARG A O 1
ATOM 1427 N N . PRO A 1 180 ? 39.604 -9.257 -68.953 1.00 52.03 180 PRO A N 1
ATOM 1428 C CA . PRO A 1 180 ? 39.000 -10.389 -68.272 1.00 52.03 180 PRO A CA 1
ATOM 1429 C C . PRO A 1 180 ? 38.263 -11.193 -69.341 1.00 52.03 180 PRO A C 1
ATOM 1431 O O . PRO A 1 180 ? 37.250 -10.743 -69.878 1.00 52.03 180 PRO A O 1
ATOM 1434 N N . THR A 1 181 ? 38.815 -12.333 -69.739 1.00 50.50 181 THR A N 1
ATOM 1435 C CA . THR A 1 181 ? 38.105 -13.263 -70.599 1.00 50.50 181 THR A CA 1
ATOM 1436 C C . THR A 1 181 ? 36.939 -13.773 -69.773 1.00 50.50 181 THR A C 1
ATOM 1438 O O . THR A 1 181 ? 37.121 -14.393 -68.727 1.00 50.50 181 THR A O 1
ATOM 1441 N N . GLY A 1 182 ? 35.727 -13.419 -70.201 1.00 45.03 182 GLY A N 1
ATOM 1442 C CA . GLY A 1 182 ? 34.479 -13.922 -69.649 1.00 45.03 182 GLY A CA 1
ATOM 1443 C C . GLY A 1 182 ? 34.339 -15.411 -69.936 1.00 45.03 182 GLY A C 1
ATOM 1444 O O . GLY A 1 182 ? 33.498 -15.816 -70.725 1.00 45.03 182 GLY A O 1
ATOM 1445 N N . CYS A 1 183 ? 35.168 -16.225 -69.299 1.00 43.72 183 CYS A N 1
ATOM 1446 C CA . CYS A 1 183 ? 34.945 -17.646 -69.163 1.00 43.72 183 CYS A CA 1
ATOM 1447 C C . CYS A 1 183 ? 34.287 -17.822 -67.798 1.00 43.72 183 CYS A C 1
ATOM 1449 O O . CYS A 1 183 ? 34.950 -17.725 -66.764 1.00 43.72 183 CYS A O 1
ATOM 1451 N N . ARG A 1 184 ? 32.970 -18.066 -67.777 1.00 44.91 184 ARG A N 1
ATOM 1452 C CA . ARG A 1 184 ? 32.385 -18.801 -66.651 1.00 44.91 184 ARG A CA 1
ATOM 1453 C C . ARG A 1 184 ? 33.224 -20.073 -66.529 1.00 44.91 184 ARG A C 1
ATOM 1455 O O . ARG A 1 184 ? 33.299 -20.832 -67.493 1.00 44.91 184 ARG A O 1
ATOM 1462 N N . GLY A 1 185 ? 33.918 -20.246 -65.405 1.00 45.94 185 GLY A N 1
ATOM 1463 C CA . GLY A 1 185 ? 34.631 -21.490 -65.131 1.00 45.94 185 GLY A CA 1
ATOM 1464 C C . GLY A 1 185 ? 33.673 -22.677 -65.294 1.00 45.94 185 GLY A C 1
ATOM 1465 O O . GLY A 1 185 ? 32.463 -22.494 -65.111 1.00 45.94 185 GLY A O 1
ATOM 1466 N N . PRO A 1 186 ? 34.169 -23.867 -65.670 1.00 41.34 186 PRO A N 1
ATOM 1467 C CA . PRO A 1 186 ? 33.312 -25.024 -65.863 1.00 41.34 186 PRO A CA 1
ATOM 1468 C C . PRO A 1 186 ? 32.505 -25.265 -64.589 1.00 41.34 186 PRO A C 1
ATOM 1470 O O . PRO A 1 186 ? 33.051 -25.312 -63.486 1.00 41.34 186 PRO A O 1
ATOM 1473 N N . SER A 1 187 ? 31.193 -25.392 -64.740 1.00 50.50 187 SER A N 1
ATOM 1474 C CA . SER A 1 187 ? 30.316 -25.890 -63.693 1.00 50.50 187 SER A CA 1
ATOM 1475 C C . SER A 1 187 ? 30.739 -27.318 -63.341 1.00 50.50 187 SER A C 1
ATOM 1477 O O . SER A 1 187 ? 30.485 -28.235 -64.115 1.00 50.50 187 SER A O 1
ATOM 1479 N N . GLY A 1 188 ? 31.383 -27.492 -62.185 1.00 48.25 188 GLY A N 1
ATOM 1480 C CA . GLY A 1 188 ? 31.639 -28.800 -61.583 1.00 48.25 188 GLY A CA 1
ATOM 1481 C C . GLY A 1 188 ? 33.101 -29.247 -61.593 1.00 48.25 188 GLY A C 1
ATOM 1482 O O . GLY A 1 188 ? 33.573 -29.872 -62.533 1.00 48.25 188 GLY A O 1
ATOM 1483 N N . SER A 1 189 ? 33.791 -29.016 -60.480 1.00 42.19 189 SER A N 1
ATOM 1484 C CA . SER A 1 189 ? 34.665 -30.029 -59.874 1.00 42.19 189 SER A CA 1
ATOM 1485 C C . SER A 1 189 ? 34.804 -29.697 -58.390 1.00 42.19 189 SER A C 1
ATOM 1487 O O . SER A 1 189 ? 35.444 -28.725 -57.997 1.00 42.19 189 SER A O 1
ATOM 1489 N N . GLY A 1 190 ? 34.082 -30.460 -57.568 1.00 45.94 190 GLY A N 1
ATOM 1490 C CA . GLY A 1 190 ? 34.271 -30.461 -56.121 1.00 45.94 190 GLY A CA 1
ATOM 1491 C C . GLY A 1 190 ? 35.648 -31.027 -55.748 1.00 45.94 190 GLY A C 1
ATOM 1492 O O . GLY A 1 190 ? 36.331 -31.603 -56.598 1.00 45.94 190 GLY A O 1
ATOM 1493 N N . PRO A 1 191 ? 36.069 -30.863 -54.487 1.00 42.47 191 PRO A N 1
ATOM 1494 C CA . PRO A 1 191 ? 37.379 -31.306 -54.039 1.00 42.47 191 PRO A CA 1
ATOM 1495 C C . PRO A 1 191 ? 37.453 -32.836 -54.083 1.00 42.47 191 PRO A C 1
ATOM 1497 O O . PRO A 1 191 ? 36.662 -33.527 -53.443 1.00 42.47 191 PRO A O 1
ATOM 1500 N N . VAL A 1 192 ? 38.410 -33.366 -54.844 1.00 45.56 192 VAL A N 1
ATOM 1501 C CA . VAL A 1 192 ? 38.763 -34.787 -54.797 1.00 45.56 192 VAL A CA 1
ATOM 1502 C C . VAL A 1 192 ? 39.614 -34.986 -53.546 1.00 45.56 192 VAL A C 1
ATOM 1504 O O . VAL A 1 192 ? 40.764 -34.552 -53.493 1.00 45.56 192 VAL A O 1
ATOM 1507 N N . HIS A 1 193 ? 39.027 -35.594 -52.517 1.00 45.91 193 HIS A N 1
ATOM 1508 C CA . HIS A 1 193 ? 39.774 -36.105 -51.372 1.00 45.91 193 HIS A CA 1
ATOM 1509 C C . HIS A 1 193 ? 40.673 -37.255 -51.843 1.00 45.91 193 HIS A C 1
ATOM 1511 O O . HIS A 1 193 ? 40.179 -38.268 -52.335 1.00 45.91 193 HIS A O 1
ATOM 1517 N N . GLY A 1 194 ? 41.988 -37.071 -51.718 1.00 43.53 194 GLY A N 1
ATOM 1518 C CA . GLY A 1 194 ? 42.969 -38.144 -51.846 1.00 43.53 194 GLY A CA 1
ATOM 1519 C C . GLY A 1 194 ? 43.060 -38.929 -50.540 1.00 43.53 194 GLY A C 1
ATOM 1520 O O . GLY A 1 194 ? 43.124 -38.318 -49.471 1.00 43.53 194 GLY A O 1
ATOM 1521 N N . PHE A 1 195 ? 43.015 -40.256 -50.664 1.00 40.38 195 PHE A N 1
ATOM 1522 C CA . PHE A 1 195 ? 43.426 -41.214 -49.637 1.00 40.38 195 PHE A CA 1
ATOM 1523 C C . PHE A 1 195 ? 44.936 -41.143 -49.394 1.00 40.38 195 PHE A C 1
ATOM 1525 O O . PHE A 1 195 ? 45.668 -40.867 -50.375 1.00 40.38 195 PHE A O 1
#

Foldseek 3Di:
DDWDFDFDPDDPDPDPRFGKTWDWDACLDPPRGIFIWIKTWDDWDFDDDPPAFTKTKTKIFTDPPGSWGWMWMWIWTQDPVGIDIAIDTGHDVPIRDDPPVVVVVVRVVVRVVVVVVVVVVVVVVVVVVVVVVVVVVVVVVVVVVVVVVVVVVVVVVVVVVVVVLVVCCVPPPCNVVD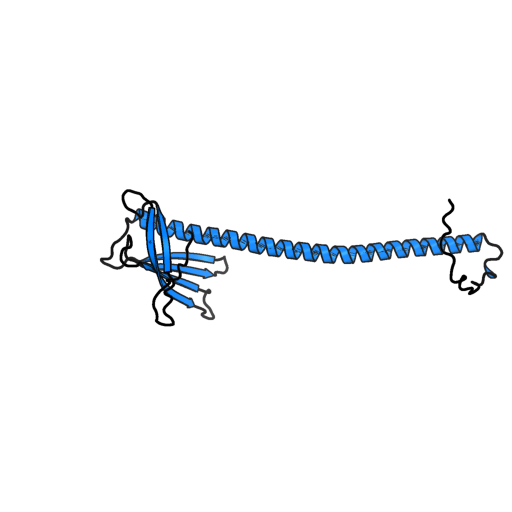DPPPDPPDDDDDDDDDD

Sequence (195 aa):
FRSFLVAAEGSDEEDDVVEGALMVMKMLGDFGRYGIEPMCFSYELEEEEEDDPMTHCVAYHTLKGGHFDGEVKFALEQTEEGIVVSVTLAIPQGGRAPPERLAKAMVSSMTESIVESSRIRTKQTLSRRSQSQLYRARASGSATLKRHLRYEQEKSQEEMAKDRKRKWKRNNPDAGRYRPTGCRGPSGSGPVHGF